Protein AF-A0A353YWU2-F1 (afdb_monomer_lite)

Structure (mmCIF, N/CA/C/O backbone):
data_AF-A0A353YWU2-F1
#
_entry.id   AF-A0A353YWU2-F1
#
loop_
_atom_site.group_PDB
_atom_site.id
_atom_site.type_symbol
_atom_site.label_atom_id
_atom_site.label_alt_id
_atom_site.label_comp_id
_atom_site.label_asym_id
_atom_site.label_entity_id
_atom_site.label_seq_id
_atom_site.pdbx_PDB_ins_code
_atom_site.Cartn_x
_atom_site.Cartn_y
_atom_site.Cartn_z
_atom_site.occupancy
_atom_site.B_iso_or_equiv
_atom_site.auth_seq_id
_atom_site.auth_comp_id
_atom_site.auth_asym_id
_atom_site.auth_atom_id
_atom_site.pdbx_PDB_model_num
ATOM 1 N N . MET A 1 1 ? 26.930 -23.757 -83.168 1.00 40.25 1 MET A N 1
ATOM 2 C CA . MET A 1 1 ? 27.937 -23.322 -82.176 1.00 40.25 1 MET A CA 1
ATOM 3 C C . MET A 1 1 ? 27.474 -21.971 -81.627 1.00 40.25 1 MET A C 1
ATOM 5 O O . MET A 1 1 ? 27.297 -21.085 -82.446 1.00 40.25 1 MET A O 1
ATOM 9 N N . LYS A 1 2 ? 27.240 -21.870 -80.301 1.00 39.38 2 LYS A N 1
ATOM 10 C CA . LYS A 1 2 ? 26.832 -20.683 -79.493 1.00 39.38 2 LYS A CA 1
ATOM 11 C C . LYS A 1 2 ? 25.438 -20.091 -79.833 1.00 39.38 2 LYS A C 1
ATOM 13 O O . LYS A 1 2 ? 25.290 -19.542 -80.908 1.00 39.38 2 LYS A O 1
ATOM 18 N N . ARG A 1 3 ? 24.320 -20.150 -79.084 1.00 44.31 3 ARG A N 1
ATOM 19 C CA . ARG A 1 3 ? 23.942 -20.344 -77.660 1.00 44.31 3 ARG A CA 1
ATOM 20 C C . ARG A 1 3 ? 24.764 -19.536 -76.648 1.00 44.31 3 ARG A C 1
ATOM 22 O O . ARG A 1 3 ? 25.981 -19.641 -76.643 1.00 44.31 3 ARG A O 1
ATOM 29 N N . LEU A 1 4 ? 24.042 -18.828 -75.773 1.00 49.81 4 LEU A N 1
ATOM 30 C CA . LEU A 1 4 ? 24.493 -17.923 -74.706 1.00 49.81 4 LEU A CA 1
ATOM 31 C C . LEU A 1 4 ? 25.040 -16.569 -75.172 1.00 49.81 4 LEU A C 1
ATOM 33 O O . LEU A 1 4 ? 26.234 -16.429 -75.387 1.00 49.81 4 LEU A O 1
ATOM 37 N N . LEU A 1 5 ? 24.158 -15.575 -75.264 1.00 48.69 5 LEU A N 1
ATOM 38 C CA . LEU A 1 5 ? 24.350 -14.200 -74.775 1.00 48.69 5 LEU A CA 1
ATOM 39 C C . LEU A 1 5 ? 23.137 -13.409 -75.269 1.00 48.69 5 LEU A C 1
ATOM 41 O O . LEU A 1 5 ? 23.107 -13.095 -76.444 1.00 48.69 5 LEU A O 1
ATOM 45 N N . PHE A 1 6 ? 22.113 -13.202 -74.439 1.00 44.16 6 PHE A N 1
ATOM 46 C CA . PHE A 1 6 ? 21.145 -12.079 -74.505 1.00 44.16 6 PHE A CA 1
ATOM 47 C C . PHE A 1 6 ? 20.013 -12.285 -73.475 1.00 44.16 6 PHE A C 1
ATOM 49 O O . PHE A 1 6 ? 18.838 -12.090 -73.751 1.00 44.16 6 PHE A O 1
ATOM 56 N N . TYR A 1 7 ? 20.371 -12.726 -72.267 1.00 44.66 7 TYR A N 1
ATOM 57 C CA . TYR A 1 7 ? 19.460 -12.832 -71.117 1.00 44.66 7 TYR A CA 1
ATOM 58 C C . TYR A 1 7 ? 20.176 -12.343 -69.850 1.00 44.66 7 TYR A C 1
ATOM 60 O O . TYR A 1 7 ? 20.171 -12.997 -68.815 1.00 44.66 7 TYR A O 1
ATOM 68 N N . LEU A 1 8 ? 20.895 -11.219 -69.956 1.00 46.31 8 LEU A N 1
ATOM 69 C CA . LEU A 1 8 ? 21.687 -10.693 -68.838 1.00 46.31 8 LEU A CA 1
ATOM 70 C C . LEU A 1 8 ? 21.701 -9.161 -68.757 1.00 46.31 8 LEU A C 1
ATOM 72 O O . LEU A 1 8 ? 22.691 -8.565 -68.356 1.00 46.31 8 LEU A O 1
ATOM 76 N N . THR A 1 9 ? 20.596 -8.520 -69.134 1.00 46.06 9 THR A N 1
ATOM 77 C CA . THR A 1 9 ? 20.392 -7.067 -68.961 1.00 46.06 9 THR A CA 1
ATOM 78 C C . THR A 1 9 ? 18.956 -6.732 -68.541 1.00 46.06 9 THR A C 1
ATOM 80 O O . THR A 1 9 ? 18.428 -5.684 -68.890 1.00 46.06 9 THR A O 1
ATOM 83 N N . PHE A 1 10 ? 18.308 -7.624 -67.781 1.00 41.97 10 PHE A N 1
ATOM 84 C CA . PHE A 1 10 ? 17.012 -7.340 -67.138 1.00 41.97 10 PHE A CA 1
ATOM 85 C C . PHE A 1 10 ? 16.863 -7.955 -65.729 1.00 41.97 10 PHE A C 1
ATOM 87 O O . PHE A 1 10 ? 15.762 -8.039 -65.201 1.00 41.97 10 PHE A O 1
ATOM 94 N N . VAL A 1 11 ? 17.975 -8.381 -65.108 1.00 45.41 11 VAL A N 1
ATOM 95 C CA . VAL A 1 11 ? 18.021 -8.938 -63.731 1.00 45.41 11 VAL A CA 1
ATOM 96 C C . VAL A 1 11 ? 19.042 -8.188 -62.850 1.00 45.41 11 VAL A C 1
ATOM 98 O O . VAL A 1 11 ? 19.396 -8.634 -61.771 1.00 45.41 11 VAL A O 1
ATOM 101 N N . SER A 1 12 ? 19.521 -7.014 -63.276 1.00 43.03 12 SER A N 1
ATOM 102 C CA . SER A 1 12 ? 20.417 -6.165 -62.465 1.00 43.03 12 SER A CA 1
ATOM 103 C C . SER A 1 12 ? 19.769 -4.853 -62.012 1.00 43.03 12 SER A C 1
ATOM 105 O O . SER A 1 12 ? 20.471 -3.937 -61.599 1.00 43.03 12 SER A O 1
ATOM 107 N N . LEU A 1 13 ? 18.438 -4.748 -62.102 1.00 41.88 13 LEU A N 1
ATOM 108 C CA . LEU A 1 13 ? 17.670 -3.566 -61.691 1.00 41.88 13 LEU A CA 1
ATOM 109 C C . LEU A 1 13 ? 16.495 -3.930 -60.758 1.00 41.88 13 LEU A C 1
ATOM 111 O O . LEU A 1 13 ? 15.455 -3.287 -60.783 1.00 41.88 13 LEU A O 1
ATOM 115 N N . ILE A 1 14 ? 16.659 -4.985 -59.949 1.00 47.53 14 ILE A N 1
ATOM 116 C CA . ILE A 1 14 ? 15.823 -5.289 -58.764 1.00 47.53 14 ILE A CA 1
ATOM 117 C C . ILE A 1 14 ? 16.753 -5.525 -57.555 1.00 47.53 14 ILE A C 1
ATOM 119 O O . ILE A 1 14 ? 16.564 -6.403 -56.728 1.00 47.53 14 ILE A O 1
ATOM 123 N N . LEU A 1 15 ? 17.826 -4.737 -57.482 1.00 43.66 15 LEU A N 1
ATOM 124 C CA . LEU A 1 15 ? 18.591 -4.498 -56.257 1.00 43.66 15 LEU A CA 1
ATOM 125 C C . LEU A 1 15 ? 18.651 -2.983 -56.024 1.00 43.66 15 LEU A C 1
ATOM 127 O O . LEU A 1 15 ? 19.683 -2.420 -55.675 1.00 43.66 15 LEU A O 1
ATOM 131 N N . ALA A 1 16 ? 17.521 -2.308 -56.259 1.00 42.16 16 ALA A N 1
ATOM 132 C CA . ALA A 1 16 ? 17.245 -1.030 -55.625 1.00 42.16 16 ALA A CA 1
ATOM 133 C C . ALA A 1 16 ? 16.990 -1.333 -54.147 1.00 42.16 16 ALA A C 1
ATOM 135 O O . ALA A 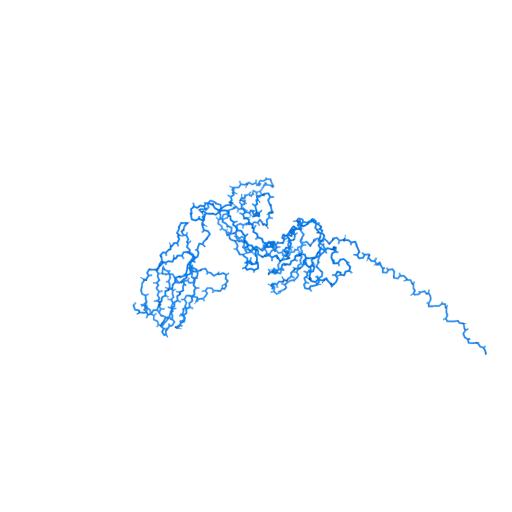1 16 ? 15.863 -1.587 -53.742 1.00 42.16 16 ALA A O 1
ATOM 136 N N . THR A 1 17 ? 18.088 -1.451 -53.403 1.00 46.53 17 THR A N 1
ATOM 137 C CA . THR A 1 17 ? 18.250 -0.900 -52.059 1.00 46.53 17 THR A CA 1
ATOM 138 C C . THR A 1 17 ? 16.934 -0.640 -51.319 1.00 46.53 17 THR A C 1
ATOM 140 O O . THR A 1 17 ? 16.547 0.511 -51.112 1.00 46.53 17 THR A O 1
ATOM 143 N N . SER A 1 18 ? 16.300 -1.703 -50.821 1.00 33.81 18 SER A N 1
ATOM 144 C CA . SER A 1 18 ? 15.794 -1.625 -49.455 1.00 33.81 18 SER A CA 1
ATOM 145 C C . SER A 1 18 ? 17.034 -1.459 -48.589 1.00 33.81 18 SER A C 1
ATOM 147 O O . SER A 1 18 ? 17.650 -2.428 -48.157 1.00 33.81 18 SER A O 1
ATOM 149 N N . CYS A 1 19 ? 17.457 -0.208 -48.416 1.00 39.59 19 CYS A N 1
ATOM 150 C CA . CYS A 1 19 ? 18.093 0.183 -47.176 1.00 39.59 19 CYS A CA 1
ATOM 151 C C . CYS A 1 19 ? 17.005 -0.068 -46.128 1.00 39.59 19 CYS A C 1
ATOM 153 O O . CYS A 1 19 ? 16.212 0.820 -45.821 1.00 39.59 19 CYS A O 1
ATOM 155 N N . GLU A 1 20 ? 16.900 -1.309 -45.645 1.00 37.53 20 GLU A N 1
ATOM 156 C CA . GLU A 1 20 ? 16.516 -1.480 -44.258 1.00 37.53 20 GLU A CA 1
ATOM 157 C C . GLU A 1 20 ? 17.489 -0.580 -43.519 1.00 37.53 20 GLU A C 1
ATOM 159 O O . GLU A 1 20 ? 18.706 -0.776 -43.555 1.00 37.53 20 GLU A O 1
ATOM 164 N N . ILE A 1 21 ? 16.954 0.512 -42.983 1.00 40.94 21 ILE A N 1
ATOM 165 C CA . ILE A 1 21 ? 17.630 1.244 -41.937 1.00 40.94 21 ILE A CA 1
ATOM 166 C C . ILE A 1 21 ? 17.845 0.170 -40.882 1.00 40.94 21 ILE A C 1
ATOM 168 O O . ILE A 1 21 ? 16.912 -0.199 -40.172 1.00 40.94 21 ILE A O 1
ATOM 172 N N . ILE A 1 22 ? 19.051 -0.392 -40.851 1.00 39.56 22 ILE A N 1
ATOM 173 C CA . ILE A 1 22 ? 19.566 -1.065 -39.676 1.00 39.56 22 ILE A CA 1
ATOM 174 C C . ILE A 1 22 ? 19.555 0.061 -38.649 1.00 39.56 22 ILE A C 1
ATOM 176 O O . ILE A 1 22 ? 20.468 0.887 -38.618 1.00 39.56 22 ILE A O 1
ATOM 180 N N . LYS A 1 23 ? 18.439 0.202 -37.921 1.00 40.75 23 LYS A N 1
ATOM 181 C CA . LYS A 1 23 ? 18.421 0.983 -36.694 1.00 40.75 23 LYS A CA 1
ATOM 182 C C . LYS A 1 23 ? 19.494 0.313 -35.864 1.00 40.75 23 LYS A C 1
ATOM 184 O O . LYS A 1 23 ? 19.354 -0.861 -35.533 1.00 40.75 23 LYS A O 1
ATOM 189 N N . ASP A 1 24 ? 20.591 1.026 -35.658 1.00 46.34 24 ASP A N 1
ATOM 190 C CA . ASP A 1 24 ? 21.614 0.628 -34.714 1.00 46.34 24 ASP A CA 1
ATOM 191 C C . ASP A 1 24 ? 20.891 0.250 -33.411 1.00 46.34 24 ASP A C 1
ATOM 193 O O . ASP A 1 24 ? 20.209 1.111 -32.840 1.00 46.34 24 ASP A O 1
ATOM 197 N N . PRO A 1 25 ? 20.937 -1.021 -32.977 1.00 53.34 25 PRO A N 1
ATOM 198 C CA . PRO A 1 25 ? 20.271 -1.433 -31.750 1.00 53.34 25 PRO A CA 1
ATOM 199 C C . PRO A 1 25 ? 20.855 -0.727 -30.514 1.00 53.34 25 PRO A C 1
ATOM 201 O O . PRO A 1 25 ? 20.271 -0.830 -29.444 1.00 53.34 25 PRO A O 1
ATOM 204 N N . GLY A 1 26 ? 21.949 0.039 -30.644 1.00 66.62 26 GLY A N 1
ATOM 205 C CA . GLY A 1 26 ? 22.638 0.693 -29.533 1.00 66.62 26 GLY A CA 1
ATOM 206 C C . GLY A 1 26 ? 22.108 2.057 -29.071 1.00 66.62 26 GLY A C 1
ATOM 207 O O . GLY A 1 26 ? 22.583 2.552 -28.049 1.00 66.62 26 GLY A O 1
ATOM 208 N N . VAL A 1 27 ? 21.153 2.699 -29.760 1.00 81.94 27 VAL A N 1
ATOM 209 C CA . VAL A 1 27 ? 20.658 4.025 -29.329 1.00 81.94 27 VAL A CA 1
ATOM 210 C C . VAL A 1 27 ? 19.369 3.895 -28.523 1.00 81.94 27 VAL A C 1
ATOM 212 O O . VAL A 1 27 ? 18.338 3.439 -29.020 1.00 81.94 27 VAL A O 1
ATOM 215 N N . PHE A 1 28 ? 19.417 4.339 -27.267 1.00 90.19 28 PHE A N 1
ATOM 216 C CA . PHE A 1 28 ? 18.226 4.463 -26.436 1.00 90.19 28 PHE A CA 1
ATOM 217 C C . PHE A 1 28 ? 17.339 5.611 -26.942 1.00 90.19 28 PHE A C 1
ATOM 219 O O . PHE A 1 28 ? 17.682 6.786 -26.813 1.00 90.19 28 PHE A O 1
ATOM 226 N N . GLU A 1 29 ? 16.181 5.261 -27.493 1.00 92.44 29 GLU A N 1
ATOM 227 C CA . GLU A 1 29 ? 15.102 6.190 -27.834 1.00 92.44 29 GLU A CA 1
ATOM 228 C C . GLU A 1 29 ? 13.938 5.930 -26.859 1.00 92.44 29 GLU A C 1
ATOM 230 O O . GLU A 1 29 ? 13.339 4.855 -26.949 1.00 92.44 29 GLU A O 1
ATOM 235 N N . PRO A 1 30 ? 13.634 6.836 -25.906 1.00 93.75 30 PRO A N 1
ATOM 236 C CA . PRO A 1 30 ? 12.514 6.643 -24.990 1.00 93.75 30 PRO A CA 1
ATOM 237 C C . PRO A 1 30 ? 11.184 6.740 -25.736 1.00 93.75 30 PRO A C 1
ATOM 239 O O . PRO A 1 30 ? 11.003 7.599 -26.606 1.00 93.75 30 PRO A O 1
ATOM 242 N N . ASP A 1 31 ? 10.232 5.899 -25.343 1.00 96.06 31 ASP A N 1
ATOM 243 C CA . ASP A 1 31 ? 8.868 6.001 -25.842 1.00 96.06 31 ASP A CA 1
ATOM 244 C C . ASP A 1 31 ? 8.161 7.206 -25.218 1.00 96.06 31 ASP A C 1
ATOM 246 O O . ASP A 1 31 ? 8.533 7.703 -24.152 1.00 96.06 31 ASP A O 1
ATOM 250 N N . GLN A 1 32 ? 7.111 7.686 -25.882 1.00 96.06 32 GLN A N 1
ATOM 251 C CA . GLN A 1 32 ? 6.225 8.670 -25.268 1.00 96.06 32 GLN A CA 1
ATOM 252 C C . GLN A 1 32 ? 5.313 7.985 -24.237 1.00 96.06 32 GLN A C 1
ATOM 254 O O . GLN A 1 32 ? 4.852 6.859 -24.492 1.00 96.06 32 GLN A O 1
ATOM 259 N N . PRO A 1 33 ? 5.029 8.652 -23.101 1.00 96.56 33 PRO A N 1
ATOM 260 C CA . PRO A 1 33 ? 4.015 8.182 -22.169 1.00 96.56 33 PRO A CA 1
ATOM 261 C C . PRO A 1 33 ? 2.651 8.150 -22.862 1.00 96.56 33 PRO A C 1
ATOM 263 O O . PRO A 1 33 ? 2.375 8.935 -23.775 1.00 96.56 33 PRO A O 1
ATOM 266 N N . ASP A 1 34 ? 1.796 7.230 -22.435 1.00 97.00 34 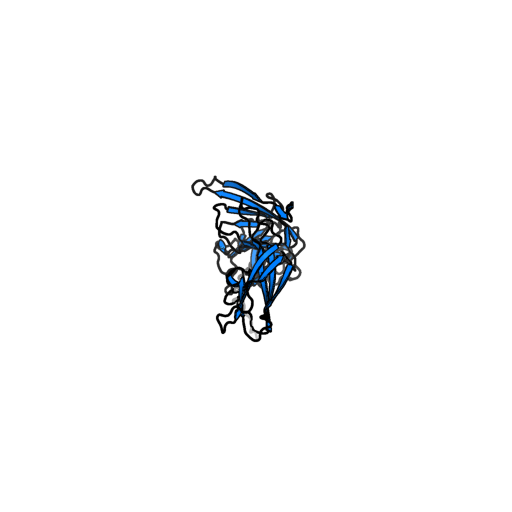ASP A N 1
ATOM 267 C CA . ASP A 1 34 ? 0.441 7.131 -22.963 1.00 97.00 34 ASP A CA 1
ATOM 268 C C . ASP A 1 34 ? -0.425 8.302 -22.478 1.00 97.00 34 ASP A C 1
ATOM 270 O O . ASP A 1 34 ? -0.234 8.845 -21.391 1.00 97.00 34 ASP A O 1
ATOM 274 N N . THR A 1 35 ? -1.414 8.701 -23.283 1.00 94.38 35 THR A N 1
ATOM 275 C CA . THR A 1 35 ? -2.343 9.788 -22.916 1.00 94.38 35 THR A CA 1
ATOM 276 C C . THR A 1 35 ? -3.287 9.396 -21.781 1.00 94.38 35 THR A C 1
ATOM 278 O O . THR A 1 35 ? -3.795 10.256 -21.066 1.00 94.38 35 THR A O 1
ATOM 281 N N . GLN A 1 36 ? -3.548 8.098 -21.647 1.00 94.56 36 GLN A N 1
ATOM 282 C CA . GLN A 1 36 ? -4.329 7.463 -20.593 1.00 94.56 36 GLN A CA 1
ATOM 283 C C . GLN A 1 36 ? -3.656 6.129 -20.284 1.00 94.56 36 GLN A C 1
ATOM 285 O O . GLN A 1 36 ? -3.234 5.442 -21.211 1.00 94.56 36 GLN A O 1
ATOM 290 N N . GLY A 1 37 ? -3.551 5.770 -19.009 1.00 94.81 37 GLY A N 1
ATOM 291 C CA . GLY A 1 37 ? -2.878 4.550 -18.581 1.00 94.81 37 GLY A CA 1
ATOM 292 C C . GLY A 1 37 ? -3.406 4.062 -17.243 1.00 94.81 37 GLY A C 1
ATOM 293 O O . GLY A 1 37 ? -3.887 4.853 -16.430 1.00 94.81 37 GLY A O 1
ATOM 294 N N . ASN A 1 38 ? -3.318 2.756 -17.039 1.00 95.81 38 ASN A N 1
ATOM 295 C CA . ASN A 1 38 ? -3.656 2.076 -15.791 1.00 95.81 38 ASN A CA 1
ATOM 296 C C . ASN A 1 38 ? -2.439 1.915 -14.863 1.00 95.81 38 ASN A C 1
ATOM 298 O O . ASN A 1 38 ? -2.597 1.546 -13.701 1.00 95.81 38 ASN A O 1
ATOM 302 N N . LEU A 1 39 ? -1.240 2.251 -15.349 1.00 97.44 39 LEU A N 1
ATOM 303 C CA . LEU A 1 39 ? 0.006 2.270 -14.593 1.00 97.44 39 LEU A CA 1
ATOM 304 C C . LEU A 1 39 ? 0.699 3.636 -14.718 1.00 97.44 39 LEU A C 1
ATOM 306 O O . LEU A 1 39 ? 0.900 4.147 -15.821 1.00 97.44 39 LEU A O 1
ATOM 310 N N . LEU A 1 40 ? 1.102 4.210 -13.587 1.00 96.81 40 LEU A N 1
ATOM 311 C CA . LEU A 1 40 ? 2.004 5.357 -13.494 1.00 96.81 40 LEU A CA 1
ATOM 312 C C . LEU A 1 40 ? 3.375 4.878 -13.016 1.00 96.81 40 LEU A C 1
ATOM 314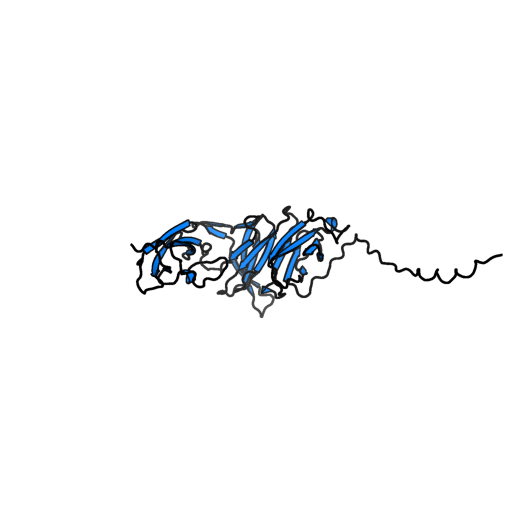 O O . LEU A 1 40 ? 3.470 4.298 -11.940 1.00 96.81 40 LEU A O 1
ATOM 318 N N . ILE A 1 41 ? 4.435 5.138 -13.778 1.00 97.19 41 ILE A N 1
ATOM 319 C CA . ILE A 1 41 ? 5.806 4.818 -13.367 1.00 97.19 41 ILE A CA 1
ATOM 320 C C . ILE A 1 41 ? 6.540 6.099 -12.988 1.00 97.19 41 ILE A C 1
ATOM 322 O O . ILE A 1 41 ? 6.607 7.048 -13.775 1.00 97.19 41 ILE A O 1
ATOM 326 N N . ILE A 1 42 ? 7.124 6.082 -11.792 1.00 95.38 42 ILE A N 1
ATOM 327 C CA . ILE A 1 42 ? 7.999 7.124 -11.262 1.00 95.38 42 ILE A CA 1
ATOM 328 C C . ILE A 1 42 ? 9.402 6.522 -11.191 1.00 95.38 42 ILE A C 1
ATOM 330 O O . ILE A 1 42 ? 9.693 5.690 -10.333 1.00 95.38 42 ILE A O 1
ATOM 334 N N . ASN A 1 43 ? 10.255 6.890 -12.149 1.00 94.44 43 ASN A N 1
ATOM 335 C CA . ASN A 1 43 ? 11.608 6.357 -12.272 1.00 94.44 43 ASN A CA 1
ATOM 336 C C . ASN A 1 43 ? 12.628 7.272 -11.580 1.00 94.44 43 ASN A C 1
ATOM 338 O O . ASN A 1 43 ? 13.065 8.266 -12.168 1.00 94.44 43 ASN A O 1
ATOM 342 N N . ASN A 1 44 ? 13.038 6.884 -10.371 1.00 91.56 44 ASN A N 1
ATOM 343 C CA . ASN A 1 44 ? 14.088 7.534 -9.581 1.00 91.56 44 ASN A CA 1
ATOM 344 C C . ASN A 1 44 ? 15.427 6.778 -9.638 1.00 91.56 44 ASN A C 1
ATOM 346 O O . ASN A 1 44 ? 16.391 7.159 -8.974 1.00 91.56 44 ASN A O 1
ATOM 350 N N . SER A 1 45 ? 15.522 5.713 -10.441 1.00 92.06 45 SER A N 1
ATOM 351 C CA . SER A 1 45 ? 16.716 4.863 -10.489 1.00 92.06 45 SER A CA 1
ATOM 352 C C . SER A 1 45 ? 17.918 5.507 -11.184 1.00 92.06 45 SER A C 1
ATOM 354 O O . SER A 1 45 ? 19.046 5.071 -10.969 1.00 92.06 45 SER A O 1
ATOM 356 N N . ASN A 1 46 ? 17.692 6.559 -11.981 1.00 91.88 46 ASN A N 1
ATOM 357 C CA . ASN A 1 46 ? 18.658 7.136 -12.924 1.00 91.88 46 ASN A CA 1
ATOM 358 C C . ASN A 1 46 ? 19.074 6.179 -14.055 1.00 91.88 46 ASN A C 1
ATOM 360 O O . ASN A 1 46 ? 20.009 6.480 -14.797 1.00 91.88 46 ASN A O 1
ATOM 364 N N . GLU A 1 47 ? 18.370 5.060 -14.223 1.00 94.50 47 GLU A N 1
ATOM 365 C CA . GLU A 1 47 ? 18.646 4.057 -15.248 1.00 94.50 47 GLU A CA 1
ATOM 366 C C . GLU A 1 47 ? 17.644 4.169 -16.394 1.00 94.50 47 GLU A C 1
ATOM 368 O O . GLU A 1 47 ? 16.447 4.362 -16.180 1.00 94.50 47 GLU A O 1
ATOM 373 N N . GLN A 1 48 ? 18.116 4.012 -17.628 1.00 95.81 48 GLN A N 1
ATOM 374 C CA . GLN A 1 48 ? 17.243 3.817 -18.787 1.00 95.81 48 GLN A CA 1
ATOM 375 C C . GLN A 1 48 ? 16.606 2.434 -18.691 1.00 95.81 48 GLN A C 1
ATOM 377 O O . GLN A 1 48 ? 17.332 1.443 -18.622 1.00 95.81 48 GLN A O 1
ATOM 382 N N . LEU A 1 49 ? 15.277 2.354 -18.698 1.00 96.81 49 LEU A N 1
ATOM 383 C CA . LEU A 1 49 ? 14.565 1.104 -18.440 1.00 96.81 49 LEU A CA 1
ATOM 384 C C . LEU A 1 49 ? 13.760 0.641 -19.650 1.00 96.81 49 LEU A C 1
ATOM 386 O O . LEU A 1 49 ? 13.315 1.436 -20.478 1.00 96.81 49 LEU A O 1
ATOM 390 N N . VAL A 1 50 ? 13.532 -0.664 -19.716 1.00 97.38 50 VAL A N 1
ATOM 391 C CA . VAL A 1 50 ? 12.586 -1.293 -20.635 1.00 97.38 50 VAL A CA 1
ATOM 392 C C . VAL A 1 50 ? 11.598 -2.103 -19.807 1.00 97.38 50 VAL A C 1
ATOM 394 O O . VAL A 1 50 ? 11.998 -2.991 -19.057 1.00 97.38 50 VAL A O 1
ATOM 397 N N . LEU A 1 51 ? 10.318 -1.764 -19.931 1.00 97.81 51 LEU A N 1
ATOM 398 C CA . LEU A 1 51 ? 9.205 -2.453 -19.292 1.00 97.81 51 LEU A CA 1
ATOM 399 C C . LEU A 1 51 ? 8.729 -3.603 -20.169 1.00 97.81 51 LEU A C 1
ATOM 401 O O . LEU A 1 51 ? 8.460 -3.405 -21.356 1.00 97.81 51 LEU A O 1
ATOM 405 N N . TYR A 1 52 ? 8.544 -4.764 -19.554 1.00 97.25 52 TYR A N 1
ATOM 406 C CA . TYR A 1 52 ? 8.001 -5.961 -20.171 1.00 97.25 52 TYR A CA 1
ATOM 407 C C . TYR A 1 52 ? 6.767 -6.457 -19.425 1.00 97.25 52 TYR A C 1
ATOM 409 O O . TYR A 1 52 ? 6.657 -6.330 -18.204 1.00 97.25 52 TYR A O 1
ATOM 417 N N . LYS A 1 53 ? 5.876 -7.092 -20.183 1.00 94.75 53 LYS A N 1
ATOM 418 C CA . LYS A 1 53 ? 4.805 -7.955 -19.686 1.00 94.75 53 LYS A CA 1
ATOM 419 C C . LYS A 1 53 ? 4.884 -9.261 -20.465 1.00 94.75 53 LYS A C 1
ATOM 421 O O . LYS A 1 53 ? 4.887 -9.226 -21.692 1.00 94.75 53 LYS A O 1
ATOM 426 N N . ASP A 1 54 ? 4.969 -10.394 -19.773 1.00 87.94 54 ASP A N 1
ATOM 427 C CA . ASP A 1 54 ? 5.040 -11.723 -20.401 1.00 87.94 54 ASP A CA 1
ATOM 428 C C . ASP A 1 54 ? 6.145 -11.828 -21.478 1.00 87.94 54 ASP A C 1
ATOM 430 O O . ASP A 1 54 ? 5.928 -12.370 -22.559 1.00 87.94 54 ASP A O 1
ATOM 434 N N . GLN A 1 55 ? 7.331 -11.267 -21.194 1.00 85.62 55 GLN A N 1
ATOM 435 C CA . GLN A 1 55 ? 8.487 -11.171 -22.112 1.00 85.62 55 GLN A CA 1
ATOM 436 C C . GLN A 1 55 ? 8.264 -10.312 -23.370 1.00 85.62 55 GLN A C 1
ATOM 438 O O . GLN A 1 55 ? 9.138 -10.229 -24.229 1.00 85.62 55 GLN A O 1
ATOM 443 N N . VAL A 1 56 ? 7.136 -9.609 -23.472 1.00 91.81 56 VAL A N 1
ATOM 444 C CA . VAL A 1 56 ? 6.865 -8.652 -24.547 1.00 91.81 56 VAL A CA 1
ATOM 445 C C . VAL A 1 56 ? 7.202 -7.244 -24.074 1.00 91.81 56 VAL A C 1
ATOM 447 O O . VAL A 1 56 ? 6.754 -6.818 -23.010 1.00 91.81 56 VAL A O 1
ATOM 450 N N . VAL A 1 57 ? 7.973 -6.511 -24.880 1.00 95.25 57 VAL A N 1
ATOM 451 C CA . VAL A 1 57 ? 8.298 -5.099 -24.633 1.00 95.25 57 VAL A CA 1
ATOM 452 C C . VAL A 1 57 ? 7.025 -4.261 -24.661 1.00 95.25 57 VAL A C 1
ATOM 454 O O . VAL A 1 57 ? 6.273 -4.295 -25.634 1.00 95.25 57 VAL A O 1
ATOM 457 N N . ILE A 1 58 ? 6.827 -3.462 -23.619 1.00 96.69 58 ILE A N 1
ATOM 458 C CA . ILE A 1 58 ? 5.700 -2.540 -23.487 1.00 96.69 58 ILE A CA 1
ATOM 459 C C . ILE A 1 58 ? 6.146 -1.102 -23.751 1.00 96.69 58 ILE A C 1
ATOM 461 O O . ILE A 1 58 ? 5.566 -0.432 -24.604 1.00 96.69 58 ILE A O 1
ATOM 465 N N . LYS A 1 59 ? 7.178 -0.627 -23.038 1.00 96.94 59 LYS A N 1
ATOM 466 C CA . LYS A 1 59 ? 7.693 0.750 -23.147 1.00 96.94 59 LYS A CA 1
ATOM 467 C C . LYS A 1 59 ? 9.181 0.840 -22.811 1.00 96.94 59 LYS A C 1
ATOM 469 O O . LYS A 1 59 ? 9.658 0.157 -21.908 1.00 96.94 59 LYS A O 1
ATOM 474 N N . LYS A 1 60 ? 9.889 1.761 -23.463 1.00 96.38 60 LYS A N 1
ATOM 475 C CA . LYS A 1 60 ? 11.209 2.272 -23.064 1.00 96.38 60 LYS A CA 1
ATOM 476 C C . LYS A 1 60 ? 11.045 3.544 -22.235 1.00 96.38 60 LYS A C 1
ATOM 478 O O . LYS A 1 60 ? 10.519 4.541 -22.725 1.00 96.38 60 LYS A O 1
ATOM 483 N N . ILE A 1 61 ? 11.515 3.515 -20.994 1.00 97.25 61 ILE A N 1
ATOM 484 C CA . ILE A 1 61 ? 11.295 4.556 -19.984 1.00 97.25 61 ILE A CA 1
ATOM 485 C C . ILE A 1 61 ? 12.618 5.300 -19.747 1.00 97.25 61 ILE A C 1
ATOM 487 O O . ILE A 1 61 ? 13.643 4.657 -19.498 1.00 97.25 61 ILE A O 1
ATOM 491 N N . PRO A 1 62 ? 12.649 6.642 -19.842 1.00 95.44 62 PRO A N 1
ATOM 492 C CA . PRO A 1 62 ? 13.878 7.411 -19.670 1.00 95.44 62 PRO A CA 1
ATOM 493 C C . PRO A 1 62 ? 14.420 7.330 -18.236 1.00 95.44 62 PRO A C 1
ATOM 495 O O . PRO A 1 62 ? 13.685 7.023 -17.301 1.00 95.44 62 PRO A O 1
ATOM 498 N N . ALA A 1 63 ? 15.705 7.667 -18.075 1.00 89.94 63 ALA A N 1
ATOM 499 C CA . ALA A 1 63 ? 16.453 7.578 -16.814 1.00 89.94 63 ALA A CA 1
ATOM 500 C C . ALA A 1 63 ? 15.838 8.325 -15.624 1.00 89.94 63 ALA A C 1
ATOM 502 O O . ALA A 1 63 ? 16.023 7.931 -14.476 1.00 89.94 63 ALA A O 1
ATOM 503 N N . SER A 1 64 ? 15.096 9.391 -15.900 1.00 83.50 64 SER A N 1
ATOM 504 C CA . SER A 1 64 ? 14.360 10.137 -14.890 1.00 83.50 64 SER A CA 1
ATOM 505 C C . SER A 1 64 ? 12.991 10.457 -15.457 1.00 83.50 64 SER A C 1
ATOM 507 O O . SER A 1 64 ? 12.880 11.167 -16.460 1.00 83.50 64 SER A O 1
ATOM 509 N N . ALA A 1 65 ? 11.954 9.906 -14.837 1.00 78.88 65 ALA A N 1
ATOM 510 C CA . ALA A 1 65 ? 10.578 10.129 -15.244 1.00 78.88 65 ALA A CA 1
ATOM 511 C C . ALA A 1 65 ? 9.722 10.327 -13.997 1.00 78.88 65 ALA A C 1
ATOM 513 O O . ALA A 1 65 ? 9.647 9.434 -13.163 1.00 78.88 65 ALA A O 1
ATOM 514 N N . THR A 1 66 ? 9.097 11.495 -13.863 1.00 78.25 66 THR A N 1
ATOM 515 C CA . THR A 1 66 ? 8.259 11.806 -12.697 1.00 78.25 66 THR A CA 1
ATOM 516 C C . THR A 1 66 ? 6.813 11.376 -12.884 1.00 78.25 66 THR A C 1
ATOM 518 O O . THR A 1 66 ? 6.164 11.117 -11.888 1.00 78.25 66 THR A O 1
ATOM 521 N N . ASP A 1 67 ? 6.334 11.272 -14.132 1.00 89.00 67 ASP A N 1
ATOM 522 C CA . ASP A 1 67 ? 4.980 10.817 -14.463 1.00 89.00 67 ASP A CA 1
ATOM 523 C C . ASP A 1 67 ? 4.952 10.074 -15.815 1.00 89.00 67 ASP A C 1
ATOM 525 O O . ASP A 1 67 ? 4.520 10.616 -16.837 1.00 89.00 67 ASP A O 1
ATOM 529 N N . PHE A 1 68 ? 5.452 8.835 -15.867 1.00 96.56 68 PHE A N 1
ATOM 530 C CA . PHE A 1 68 ? 5.416 8.037 -17.098 1.00 96.56 68 PHE A CA 1
ATOM 531 C C . PHE A 1 68 ? 4.191 7.121 -17.119 1.00 96.56 68 PHE A C 1
ATOM 533 O O . PHE A 1 68 ? 4.188 6.049 -16.514 1.00 96.56 68 PHE A O 1
ATOM 540 N N . LEU A 1 69 ? 3.134 7.550 -17.810 1.00 97.06 69 LEU A N 1
ATOM 541 C CA . LEU A 1 69 ? 1.914 6.758 -17.955 1.00 97.06 69 LEU A CA 1
ATOM 542 C C . LEU A 1 69 ? 2.087 5.624 -18.962 1.00 97.06 69 LEU A C 1
ATOM 544 O O . LEU A 1 69 ? 2.604 5.824 -20.064 1.00 97.06 69 LEU A O 1
ATOM 548 N N . VAL A 1 70 ? 1.594 4.449 -18.582 1.00 97.69 70 VAL A N 1
ATOM 549 C CA . VAL A 1 70 ? 1.560 3.251 -19.417 1.00 97.69 70 VAL A CA 1
ATOM 550 C C . VAL A 1 70 ? 0.166 2.642 -19.363 1.00 97.69 70 VAL A C 1
ATOM 552 O O . VAL A 1 70 ? -0.412 2.464 -18.290 1.00 97.69 70 VAL A O 1
ATOM 555 N N . ASN A 1 71 ? -0.377 2.310 -20.528 1.00 97.19 71 ASN A N 1
ATOM 556 C CA . ASN A 1 71 ? -1.577 1.505 -20.660 1.00 97.19 71 ASN A CA 1
ATOM 557 C C . ASN A 1 71 ? -1.205 0.055 -20.966 1.00 97.19 71 ASN A C 1
ATOM 559 O O . ASN A 1 71 ? -0.698 -0.258 -22.045 1.00 97.19 71 ASN A O 1
ATOM 563 N N . ILE A 1 72 ? -1.473 -0.835 -20.018 1.00 96.00 72 ILE A N 1
ATOM 564 C CA . ILE A 1 72 ? -1.182 -2.258 -20.139 1.00 96.00 72 ILE A CA 1
ATOM 565 C C . ILE A 1 72 ? -2.504 -3.025 -20.221 1.00 96.00 72 ILE A C 1
ATOM 567 O O . ILE A 1 72 ? -3.210 -3.112 -19.218 1.00 96.00 72 ILE A O 1
ATOM 571 N N . PRO A 1 73 ? -2.849 -3.641 -21.365 1.00 92.81 73 PRO A N 1
ATOM 572 C CA . PRO A 1 73 ? -4.077 -4.420 -21.477 1.00 92.81 73 PRO A CA 1
ATOM 573 C C . PRO A 1 73 ? -4.145 -5.549 -20.436 1.00 92.81 73 PRO A C 1
ATOM 575 O O . PRO A 1 73 ? -3.222 -6.367 -20.341 1.00 92.81 73 PRO A O 1
ATOM 578 N N . ASN A 1 74 ? -5.246 -5.613 -19.682 1.00 92.56 74 ASN A N 1
ATOM 579 C CA . ASN A 1 74 ? -5.502 -6.657 -18.685 1.00 92.56 74 ASN A CA 1
ATOM 580 C C . ASN A 1 74 ? -6.997 -7.010 -18.585 1.00 92.56 74 ASN A C 1
ATOM 582 O O . ASN A 1 74 ? -7.634 -6.774 -17.566 1.00 92.56 74 ASN A O 1
ATOM 586 N N . GLU A 1 75 ? -7.574 -7.559 -19.656 1.00 88.94 75 GLU A N 1
ATOM 587 C CA . GLU A 1 75 ? -9.025 -7.815 -19.765 1.00 88.94 75 GLU A CA 1
ATOM 588 C C . GLU A 1 75 ? -9.604 -8.673 -18.631 1.00 88.94 75 GLU A C 1
ATOM 590 O O . GLU A 1 75 ? -10.761 -8.501 -18.264 1.00 88.94 75 GLU A O 1
ATOM 595 N N . SER A 1 76 ? -8.807 -9.584 -18.070 1.00 85.62 76 SER A N 1
ATOM 596 C CA . SER A 1 76 ? -9.223 -10.465 -16.977 1.00 85.62 76 SER A CA 1
ATOM 597 C C . SER A 1 76 ? -9.055 -9.858 -15.582 1.00 85.62 76 SER A C 1
ATOM 599 O O . SER A 1 76 ? -9.336 -10.557 -14.613 1.00 85.62 76 SER A O 1
ATOM 601 N N . GLU A 1 77 ? -8.525 -8.632 -15.470 1.00 85.12 77 GLU A N 1
ATOM 602 C CA . GLU A 1 77 ? -8.172 -7.973 -14.197 1.00 85.12 77 GLU A CA 1
ATOM 603 C C . GLU A 1 77 ? -7.334 -8.869 -13.265 1.00 85.12 77 GLU A C 1
ATOM 605 O O . GLU A 1 77 ? -7.398 -8.797 -12.038 1.00 85.12 77 GLU A O 1
ATOM 610 N N . ALA A 1 78 ? -6.532 -9.752 -13.863 1.00 87.62 78 ALA A N 1
ATOM 611 C CA . ALA A 1 78 ? -5.728 -10.716 -13.129 1.00 87.62 78 ALA A CA 1
ATOM 612 C C . ALA A 1 78 ? -4.451 -10.061 -12.594 1.00 87.62 78 ALA A C 1
ATOM 614 O O . ALA A 1 78 ? -4.005 -9.024 -13.093 1.00 87.62 78 ALA A O 1
ATOM 615 N N . THR A 1 79 ? -3.813 -10.705 -11.618 1.00 91.06 79 THR A N 1
ATOM 616 C CA . THR A 1 79 ? -2.431 -10.375 -11.264 1.00 91.06 79 THR A CA 1
ATOM 617 C C . THR A 1 79 ? -1.524 -10.649 -12.457 1.00 91.06 79 THR A C 1
ATOM 619 O O . THR A 1 79 ? -1.485 -11.770 -12.965 1.00 91.06 79 THR A O 1
ATOM 622 N N . ILE A 1 80 ? -0.791 -9.626 -12.890 1.00 94.62 80 ILE A N 1
ATOM 623 C CA . ILE A 1 80 ? 0.194 -9.715 -13.967 1.00 94.62 80 ILE A CA 1
ATOM 624 C C . ILE A 1 80 ? 1.596 -9.486 -13.414 1.00 94.62 80 ILE A C 1
ATOM 626 O O . ILE A 1 80 ? 1.777 -8.762 -12.434 1.00 94.62 80 ILE A O 1
ATOM 630 N N . GLN A 1 81 ? 2.587 -10.098 -14.058 1.00 95.44 81 GLN A N 1
ATOM 631 C CA . GLN A 1 81 ? 3.989 -9.811 -13.792 1.00 95.44 81 GLN A CA 1
ATOM 632 C C . GLN A 1 81 ? 4.469 -8.707 -14.725 1.00 95.44 81 GLN A C 1
ATOM 634 O O . GLN A 1 81 ? 4.341 -8.810 -15.947 1.00 95.44 81 GLN A O 1
ATOM 639 N N . LEU A 1 82 ? 5.045 -7.671 -14.130 1.00 97.38 82 LEU A N 1
ATOM 640 C CA . LEU A 1 82 ? 5.753 -6.616 -14.829 1.00 97.38 82 LEU A CA 1
ATOM 641 C C . LEU A 1 82 ? 7.235 -6.715 -14.492 1.00 97.38 82 LEU A C 1
ATOM 643 O O . LEU A 1 82 ? 7.606 -6.788 -13.319 1.00 97.38 82 LEU A O 1
ATOM 647 N N . ASP A 1 83 ? 8.073 -6.702 -15.521 1.00 97.31 83 ASP A N 1
ATOM 648 C CA . ASP A 1 83 ? 9.524 -6.753 -15.381 1.00 97.31 83 ASP A CA 1
ATOM 649 C C . ASP A 1 83 ? 10.142 -5.484 -15.968 1.00 97.31 83 ASP A C 1
ATOM 651 O O . ASP A 1 83 ? 9.845 -5.092 -17.098 1.00 97.31 83 ASP A O 1
ATOM 655 N N . LEU A 1 84 ? 11.024 -4.848 -15.207 1.00 97.31 84 LEU A N 1
ATOM 656 C CA . LEU A 1 84 ? 11.887 -3.774 -15.675 1.00 97.31 84 LEU A CA 1
ATOM 657 C C . LEU A 1 84 ? 13.289 -4.330 -15.865 1.00 97.31 84 LEU A C 1
ATOM 659 O O . LEU A 1 84 ? 13.823 -4.998 -14.983 1.00 97.31 84 LEU A O 1
ATOM 663 N N . PHE A 1 85 ? 13.901 -4.004 -16.995 1.00 96.81 85 PHE A N 1
ATOM 664 C CA . PHE A 1 85 ? 15.307 -4.277 -17.280 1.00 96.81 85 PHE A CA 1
ATOM 665 C C . PHE A 1 85 ? 16.029 -2.968 -17.545 1.00 96.81 85 PHE A C 1
ATOM 667 O O . PHE A 1 85 ? 15.444 -2.054 -18.133 1.00 96.81 85 PHE A O 1
ATOM 674 N N . LYS A 1 86 ? 17.309 -2.878 -17.174 1.00 95.88 86 LYS A N 1
ATOM 675 C CA . LYS A 1 86 ? 18.129 -1.756 -17.630 1.00 95.88 86 LYS A CA 1
ATOM 676 C C . LYS A 1 86 ? 18.395 -1.930 -19.116 1.00 95.88 86 LYS A C 1
ATOM 678 O O . LYS A 1 86 ? 18.712 -3.024 -19.575 1.00 95.88 86 LYS A O 1
ATOM 683 N N . TRP A 1 87 ? 18.314 -0.842 -19.872 1.00 95.31 87 TRP A N 1
ATOM 684 C CA . TRP A 1 87 ? 18.612 -0.841 -21.302 1.00 95.31 87 TRP A CA 1
ATOM 685 C C . TRP A 1 87 ? 19.993 -1.434 -21.591 1.00 95.31 87 TRP A C 1
ATOM 687 O O . TRP A 1 87 ? 20.132 -2.215 -22.527 1.00 95.31 87 TRP A O 1
ATOM 697 N N . ILE A 1 88 ? 20.985 -1.121 -20.749 1.00 93.69 88 ILE A N 1
ATOM 698 C CA . ILE A 1 88 ? 22.355 -1.623 -20.899 1.00 93.69 88 ILE A CA 1
ATOM 699 C C . ILE A 1 88 ? 22.448 -3.159 -20.852 1.00 93.69 88 ILE A C 1
ATOM 701 O O . ILE A 1 88 ? 23.354 -3.728 -21.447 1.00 93.69 88 ILE A O 1
ATOM 705 N N . ASP A 1 89 ? 21.493 -3.827 -20.204 1.00 93.75 89 ASP A N 1
ATOM 706 C CA . ASP A 1 89 ? 21.493 -5.282 -20.038 1.00 93.75 89 ASP A CA 1
ATOM 707 C C . ASP A 1 89 ? 20.741 -6.007 -21.166 1.00 93.75 89 ASP A C 1
ATOM 709 O O . ASP A 1 89 ? 20.908 -7.211 -21.346 1.00 93.75 89 ASP A O 1
ATOM 713 N N . VAL A 1 90 ? 19.907 -5.292 -21.933 1.00 93.88 90 VAL A N 1
ATOM 714 C CA . VAL A 1 90 ? 19.006 -5.897 -22.934 1.00 93.88 90 VAL A CA 1
ATOM 715 C C . VAL A 1 90 ? 19.128 -5.303 -24.336 1.00 93.88 90 VAL A C 1
ATOM 717 O O . VAL A 1 90 ? 18.487 -5.810 -25.250 1.00 93.88 90 VAL A O 1
ATOM 720 N N . HIS A 1 91 ? 19.925 -4.250 -24.551 1.00 92.31 91 HIS A N 1
ATOM 721 C CA . HIS A 1 91 ? 19.983 -3.558 -25.849 1.00 92.31 91 HIS A CA 1
ATOM 722 C C . HIS A 1 91 ? 20.414 -4.455 -27.017 1.00 92.31 91 HIS A C 1
ATOM 724 O O . HIS A 1 91 ? 20.000 -4.216 -28.150 1.00 92.31 91 HIS A O 1
ATOM 730 N N . ASP A 1 92 ? 21.214 -5.490 -26.748 1.00 89.50 92 ASP A N 1
ATOM 731 C CA . ASP A 1 92 ? 21.683 -6.436 -27.764 1.00 89.50 92 ASP A CA 1
ATOM 732 C C . ASP A 1 92 ? 20.609 -7.459 -28.182 1.00 89.50 92 ASP A C 1
ATOM 734 O O . ASP A 1 92 ? 20.640 -7.936 -29.317 1.00 89.50 92 ASP A O 1
ATOM 738 N N . ASP A 1 93 ? 19.642 -7.772 -27.306 1.00 89.62 93 ASP A N 1
ATOM 739 C CA . ASP A 1 93 ? 18.529 -8.696 -27.580 1.00 89.62 93 ASP A CA 1
ATOM 740 C C . ASP A 1 93 ? 17.254 -8.322 -26.798 1.00 89.62 93 ASP A C 1
ATOM 742 O O . ASP A 1 93 ? 16.794 -9.014 -25.888 1.00 89.62 93 ASP A O 1
ATOM 746 N N . VAL A 1 94 ? 16.646 -7.197 -27.181 1.00 89.75 94 VAL A N 1
ATOM 747 C CA . VAL A 1 94 ? 15.445 -6.644 -26.523 1.00 89.75 94 VAL A CA 1
ATOM 748 C C . VAL A 1 94 ? 14.230 -7.582 -26.644 1.00 89.75 94 VAL A C 1
ATOM 750 O O . VAL A 1 94 ? 13.261 -7.451 -25.910 1.00 89.75 94 VAL A O 1
ATOM 753 N N . SER A 1 95 ? 14.229 -8.522 -27.593 1.00 88.56 95 SER A N 1
ATOM 754 C CA . SER A 1 95 ? 13.080 -9.421 -27.800 1.00 88.56 95 SER A CA 1
ATOM 755 C C . SER A 1 95 ? 13.131 -10.674 -26.929 1.00 88.56 95 SER A C 1
ATOM 757 O O . SER A 1 95 ? 12.138 -11.393 -26.850 1.00 88.56 95 SER A O 1
ATOM 759 N N . ASN A 1 96 ? 14.274 -10.953 -26.306 1.00 89.31 96 ASN A N 1
ATOM 760 C CA . ASN A 1 96 ? 14.487 -12.146 -25.501 1.00 89.31 96 ASN A CA 1
ATOM 761 C C . ASN A 1 96 ? 15.433 -11.828 -24.325 1.00 89.31 96 ASN A C 1
ATOM 763 O O . ASN A 1 96 ? 16.571 -12.302 -24.291 1.00 89.31 96 ASN A O 1
ATOM 767 N N . PRO A 1 97 ? 14.982 -10.999 -23.363 1.00 91.94 97 PRO A N 1
ATOM 768 C CA . PRO A 1 97 ? 15.805 -10.620 -22.222 1.00 91.94 97 PRO A CA 1
ATOM 769 C C . PRO A 1 97 ? 16.107 -11.834 -21.330 1.00 91.94 97 PRO A C 1
ATOM 771 O O . PRO A 1 97 ? 15.237 -12.675 -21.091 1.00 91.94 97 PRO A O 1
ATOM 774 N N . ASP A 1 98 ? 17.327 -11.913 -20.788 1.00 91.88 98 ASP A N 1
ATOM 775 C CA . ASP A 1 98 ? 17.677 -12.927 -19.786 1.00 91.88 98 ASP A CA 1
ATOM 776 C C . ASP A 1 98 ? 16.911 -12.639 -18.481 1.00 91.88 98 ASP A C 1
ATOM 778 O O . ASP A 1 98 ? 17.194 -11.634 -17.829 1.00 91.88 98 ASP A O 1
ATOM 782 N N . PRO A 1 99 ? 15.977 -13.504 -18.036 1.00 89.62 99 PRO A N 1
ATOM 783 C CA . PRO A 1 99 ? 15.130 -13.236 -16.873 1.00 89.62 99 PRO A CA 1
ATOM 784 C C . PRO A 1 99 ? 15.902 -13.109 -15.552 1.00 89.62 99 PRO A C 1
ATOM 786 O O . PRO A 1 99 ? 15.326 -12.650 -14.562 1.00 89.62 99 PRO A O 1
ATOM 789 N N . THR A 1 100 ? 17.175 -13.521 -15.512 1.00 91.00 100 THR A N 1
ATOM 790 C CA . THR A 1 100 ? 18.058 -13.363 -14.347 1.00 91.00 100 THR A CA 1
ATOM 791 C C . THR A 1 100 ? 18.639 -11.953 -14.219 1.00 91.00 100 THR A C 1
ATOM 793 O O . THR A 1 100 ? 19.109 -11.596 -13.142 1.00 91.00 100 THR A O 1
ATOM 796 N N . LEU A 1 101 ? 18.558 -11.143 -15.281 1.00 93.00 101 LEU A N 1
ATOM 797 C CA . LEU A 1 101 ? 18.992 -9.743 -15.321 1.00 93.00 101 LEU A CA 1
ATOM 798 C C . LEU A 1 101 ? 17.843 -8.756 -15.065 1.00 93.00 101 LEU A C 1
ATOM 800 O O . LEU A 1 101 ? 17.999 -7.557 -15.291 1.00 93.00 101 LEU A O 1
ATOM 804 N N . ALA A 1 102 ? 16.676 -9.242 -14.626 1.00 93.94 102 ALA A N 1
ATOM 805 C CA . ALA A 1 102 ? 15.564 -8.371 -14.267 1.00 93.94 102 ALA A CA 1
ATOM 806 C C . ALA A 1 102 ? 16.023 -7.380 -13.190 1.00 93.94 102 ALA A C 1
ATOM 808 O O . ALA A 1 102 ? 16.512 -7.774 -12.133 1.00 93.94 102 ALA A O 1
ATOM 809 N N . PHE A 1 103 ? 15.867 -6.092 -13.478 1.00 95.75 103 PHE A N 1
ATOM 810 C CA . PHE A 1 103 ? 16.231 -5.019 -12.565 1.00 95.75 103 PHE A CA 1
ATOM 811 C C . PHE A 1 103 ? 15.199 -4.895 -11.446 1.00 95.75 103 PHE A C 1
ATOM 813 O O . PHE A 1 103 ? 15.569 -4.860 -10.276 1.00 95.75 103 PHE A O 1
ATOM 820 N N . LYS A 1 104 ? 13.909 -4.876 -11.805 1.00 95.94 104 LYS A N 1
ATOM 821 C CA . LYS A 1 104 ? 12.788 -4.913 -10.857 1.00 95.94 104 LYS A CA 1
ATOM 822 C C . LYS A 1 104 ? 11.654 -5.777 -11.396 1.00 95.94 104 LYS A C 1
ATOM 824 O O . LYS A 1 104 ? 11.416 -5.808 -12.601 1.00 95.94 104 LYS A O 1
ATOM 829 N N . ARG A 1 105 ? 10.936 -6.444 -10.500 1.00 95.62 105 ARG A N 1
ATOM 830 C CA . ARG A 1 105 ? 9.795 -7.312 -10.782 1.00 95.62 105 ARG A CA 1
ATOM 831 C C . ARG A 1 105 ? 8.660 -6.990 -9.834 1.00 95.62 105 ARG A C 1
ATOM 833 O O . ARG A 1 105 ? 8.828 -7.060 -8.618 1.00 95.62 105 ARG A O 1
ATOM 840 N N . TRP A 1 106 ? 7.491 -6.730 -10.402 1.00 96.75 106 TRP A N 1
ATOM 841 C CA . TRP A 1 106 ? 6.283 -6.463 -9.640 1.00 96.75 106 TRP A CA 1
ATOM 842 C C . TRP A 1 106 ? 5.142 -7.372 -10.089 1.00 96.75 106 TRP A C 1
ATOM 844 O O . TRP A 1 106 ? 4.800 -7.428 -11.271 1.00 96.75 106 TRP A O 1
ATOM 854 N N . LEU A 1 107 ? 4.564 -8.101 -9.134 1.00 93.69 107 LEU A N 1
ATOM 855 C CA . LEU A 1 107 ? 3.320 -8.843 -9.314 1.00 93.69 107 LEU A CA 1
ATOM 856 C C . LEU A 1 107 ? 2.176 -7.959 -8.832 1.00 93.69 107 LEU A C 1
ATOM 858 O O . LEU A 1 107 ? 2.074 -7.684 -7.639 1.00 93.69 107 LEU A O 1
ATOM 862 N N . VAL A 1 108 ? 1.325 -7.512 -9.753 1.00 93.50 108 VAL A N 1
ATOM 863 C CA . VAL A 1 108 ? 0.281 -6.531 -9.443 1.00 93.50 108 VAL A CA 1
ATOM 864 C C . VAL A 1 108 ? -1.063 -6.928 -10.052 1.00 93.50 108 VAL A C 1
ATOM 866 O O . VAL A 1 108 ? -1.128 -7.235 -11.246 1.00 93.50 108 VAL A O 1
ATOM 869 N N . PRO A 1 109 ? -2.163 -6.904 -9.277 1.00 89.19 109 PRO A N 1
ATOM 870 C CA . PRO A 1 109 ? -3.511 -6.954 -9.833 1.00 89.19 109 PRO A CA 1
ATOM 871 C C . PRO A 1 109 ? -3.815 -5.610 -10.502 1.00 89.19 109 PRO A C 1
ATOM 873 O O . PRO A 1 109 ? -4.301 -4.681 -9.858 1.00 89.19 109 PRO A O 1
ATOM 876 N N . LEU A 1 110 ? -3.463 -5.468 -11.778 1.00 92.31 110 LEU A N 1
ATOM 877 C CA . LEU A 1 110 ? -3.615 -4.212 -12.512 1.00 92.31 110 LEU A CA 1
ATOM 878 C C . LEU A 1 110 ? -5.046 -4.064 -13.043 1.00 92.31 110 LEU A C 1
ATOM 880 O O . LEU A 1 110 ? -5.557 -4.984 -13.676 1.00 92.31 110 LEU A O 1
ATOM 884 N N . SER A 1 111 ? -5.690 -2.917 -12.826 1.00 91.56 111 SER A N 1
ATOM 885 C CA . SER A 1 111 ? -7.029 -2.671 -13.378 1.00 91.56 111 SER A CA 1
ATOM 886 C C . SER A 1 111 ? -7.004 -2.622 -14.911 1.00 91.56 111 SER A C 1
ATOM 888 O O . SER A 1 111 ? -5.997 -2.240 -15.509 1.00 91.56 111 SER A O 1
ATOM 890 N N . ASN A 1 112 ? -8.107 -2.982 -15.566 1.00 92.38 112 ASN A N 1
ATOM 891 C CA . ASN A 1 112 ? -8.300 -2.706 -16.995 1.00 92.38 112 ASN A CA 1
ATOM 892 C C . ASN A 1 112 ? -8.714 -1.242 -17.262 1.00 92.38 112 ASN A C 1
ATOM 894 O O . ASN A 1 112 ? -8.667 -0.798 -18.410 1.00 92.38 112 ASN A O 1
ATOM 898 N N . SER A 1 113 ? -9.095 -0.505 -16.215 1.00 92.50 113 SER A N 1
ATOM 899 C CA . SER A 1 113 ? -9.507 0.896 -16.256 1.00 92.50 113 SER A CA 1
ATOM 900 C C . SER A 1 113 ? -8.301 1.829 -16.316 1.00 92.50 113 SER A C 1
ATOM 902 O O . SER A 1 113 ? -7.277 1.596 -15.675 1.00 92.50 113 SER A O 1
ATOM 904 N N . THR A 1 114 ? -8.427 2.920 -17.072 1.00 93.00 114 THR A N 1
ATOM 905 C CA . THR A 1 114 ? -7.426 4.001 -17.124 1.00 93.00 114 THR A CA 1
ATOM 906 C C . THR A 1 114 ? -7.766 5.184 -16.215 1.00 93.00 114 THR A C 1
ATOM 908 O O . THR A 1 114 ? -7.053 6.201 -16.238 1.00 93.00 114 THR A O 1
ATOM 911 N N . ASP A 1 115 ? -8.864 5.071 -15.465 1.00 89.44 115 ASP A N 1
ATOM 912 C CA . ASP A 1 115 ? -9.318 6.083 -14.518 1.00 89.44 115 ASP A CA 1
ATOM 913 C C . ASP A 1 115 ? -8.265 6.292 -13.423 1.00 89.44 115 ASP A C 1
ATOM 915 O O . ASP A 1 115 ? -7.426 5.432 -13.145 1.00 89.44 115 ASP A O 1
ATOM 919 N N . ILE A 1 116 ? -8.231 7.495 -12.853 1.00 86.19 116 ILE A N 1
ATOM 920 C CA . ILE A 1 116 ? -7.154 7.897 -11.935 1.00 86.19 116 ILE A CA 1
ATOM 921 C C . ILE A 1 116 ? -7.256 7.123 -10.616 1.00 86.19 116 ILE A C 1
ATOM 923 O O . ILE A 1 116 ? -6.238 6.832 -9.991 1.00 86.19 116 ILE A O 1
ATOM 927 N N . GLU A 1 117 ? -8.478 6.795 -10.221 1.00 83.06 117 GLU A N 1
ATOM 928 C CA . GLU A 1 117 ? -8.853 6.077 -9.010 1.00 83.06 117 GLU A CA 1
ATOM 929 C C . GLU A 1 117 ? -8.371 4.618 -9.047 1.00 83.06 117 GLU A C 1
ATOM 931 O O . GLU A 1 117 ? -7.902 4.098 -8.037 1.00 83.06 117 GLU A O 1
ATOM 936 N N . ASP A 1 118 ? -8.397 3.996 -10.228 1.00 86.62 118 ASP A N 1
ATOM 937 C CA . ASP A 1 118 ? -8.006 2.596 -10.436 1.00 86.62 118 ASP A CA 1
ATOM 938 C C . ASP A 1 118 ? -6.523 2.425 -10.811 1.00 86.62 118 ASP A C 1
ATOM 940 O O . ASP A 1 118 ? -6.018 1.301 -10.927 1.00 86.62 118 ASP A O 1
ATOM 944 N N . ARG A 1 119 ? -5.816 3.539 -11.038 1.00 93.25 119 ARG A N 1
ATOM 945 C CA . ARG A 1 119 ? -4.437 3.551 -11.527 1.00 93.25 119 ARG A CA 1
ATOM 946 C C . ARG A 1 119 ? -3.460 3.104 -10.446 1.00 93.25 119 ARG A C 1
ATOM 948 O O . ARG A 1 119 ? -3.373 3.698 -9.372 1.00 93.25 119 ARG A O 1
ATOM 955 N N . ALA A 1 120 ? -2.647 2.110 -10.782 1.00 95.94 120 ALA A N 1
ATOM 956 C CA . ALA A 1 120 ? -1.529 1.696 -9.951 1.00 95.94 120 ALA A CA 1
ATOM 957 C C . ALA A 1 120 ? -0.320 2.623 -10.166 1.00 95.94 120 ALA A C 1
ATOM 959 O O . ALA A 1 120 ? -0.080 3.085 -11.284 1.00 95.94 120 ALA A O 1
ATOM 960 N N . THR A 1 121 ? 0.475 2.855 -9.123 1.00 96.81 121 THR A N 1
ATOM 961 C CA . THR A 1 121 ? 1.728 3.623 -9.214 1.00 96.81 121 THR A CA 1
ATOM 962 C C . THR A 1 121 ? 2.914 2.731 -8.878 1.00 96.81 121 THR A C 1
ATOM 964 O O . THR A 1 121 ? 2.888 2.059 -7.857 1.00 96.81 121 THR A O 1
ATOM 967 N N . TRP A 1 122 ? 3.975 2.742 -9.679 1.00 96.81 122 TRP A N 1
ATOM 968 C CA . TRP A 1 122 ? 5.224 2.036 -9.388 1.00 96.81 122 TRP A CA 1
ATOM 969 C C . TRP A 1 122 ? 6.356 3.036 -9.164 1.00 96.81 122 TRP A C 1
ATOM 971 O O . TRP A 1 122 ? 6.736 3.763 -10.085 1.00 96.81 122 TRP A O 1
ATOM 981 N N . HIS A 1 123 ? 6.895 3.062 -7.944 1.00 94.38 123 HIS A N 1
ATOM 982 C CA . HIS A 1 123 ? 8.114 3.801 -7.617 1.00 94.38 123 HIS A CA 1
ATOM 983 C C . HIS A 1 123 ? 9.318 2.900 -7.848 1.00 94.38 123 HIS A C 1
ATOM 985 O O . HIS A 1 123 ? 9.420 1.836 -7.244 1.00 94.38 123 HIS A O 1
ATOM 991 N N . VAL A 1 124 ? 10.209 3.314 -8.746 1.00 93.31 124 VAL A N 1
ATOM 992 C CA . VAL A 1 124 ? 11.379 2.527 -9.143 1.00 93.31 124 VAL A CA 1
ATOM 993 C C . VAL A 1 124 ? 12.635 3.194 -8.603 1.00 93.31 124 VAL A C 1
ATOM 995 O O . VAL A 1 124 ? 13.034 4.259 -9.081 1.00 93.31 124 VAL A O 1
ATOM 998 N N . GLU A 1 125 ? 13.272 2.548 -7.630 1.00 88.75 125 GLU A N 1
ATOM 999 C CA . GLU A 1 125 ? 14.494 3.027 -6.986 1.00 88.75 125 GLU A CA 1
ATOM 1000 C C . GLU A 1 125 ? 15.745 2.325 -7.543 1.00 88.75 125 GLU A C 1
ATOM 1002 O O . GLU A 1 125 ? 15.712 1.184 -8.004 1.00 88.75 125 GLU A O 1
ATOM 1007 N N . GLY A 1 126 ? 16.873 3.042 -7.542 1.00 82.75 126 GLY A N 1
ATOM 1008 C CA . GLY A 1 126 ? 18.137 2.591 -8.148 1.00 82.75 126 GLY A CA 1
ATOM 1009 C C . GLY A 1 126 ? 19.109 1.904 -7.195 1.00 82.75 126 GLY A C 1
ATOM 1010 O O . GLY A 1 126 ? 20.022 1.206 -7.632 1.00 82.75 126 GLY A O 1
ATOM 1011 N N . LEU A 1 127 ? 18.951 2.156 -5.895 1.00 77.31 127 LEU A N 1
ATOM 1012 C CA . LEU A 1 127 ? 19.941 1.805 -4.875 1.00 77.31 127 LEU A CA 1
ATOM 1013 C C . LEU A 1 127 ? 19.690 0.441 -4.230 1.00 77.31 127 LEU A C 1
ATOM 1015 O O . LEU A 1 127 ? 20.594 -0.091 -3.585 1.00 77.31 127 LEU A O 1
ATOM 1019 N N . ASP A 1 128 ? 18.489 -0.109 -4.393 1.00 73.94 128 ASP A N 1
ATOM 1020 C CA . ASP A 1 128 ? 18.106 -1.371 -3.778 1.00 73.94 128 ASP A CA 1
ATOM 1021 C C . ASP A 1 128 ? 18.477 -2.560 -4.685 1.00 73.94 128 ASP A C 1
ATOM 1023 O O . ASP A 1 128 ? 18.014 -2.604 -5.834 1.00 73.94 128 ASP A O 1
ATOM 1027 N N . PRO A 1 129 ? 19.314 -3.508 -4.212 1.00 73.56 129 PRO A N 1
ATOM 1028 C CA . PRO A 1 129 ? 19.693 -4.688 -4.982 1.00 73.56 129 PRO A CA 1
ATOM 1029 C C . PRO A 1 129 ? 18.559 -5.710 -5.141 1.00 73.56 129 PRO A C 1
ATOM 1031 O O . PRO A 1 129 ? 18.692 -6.612 -5.971 1.00 73.56 129 PRO A O 1
ATOM 1034 N N . ASP A 1 130 ? 17.481 -5.616 -4.360 1.00 82.38 130 ASP A N 1
ATOM 1035 C CA . ASP A 1 130 ? 16.379 -6.562 -4.435 1.00 82.38 130 ASP A CA 1
ATOM 1036 C C . ASP A 1 130 ? 15.569 -6.345 -5.715 1.00 82.38 130 ASP A C 1
ATOM 1038 O O . ASP A 1 130 ? 15.129 -5.242 -6.047 1.00 82.38 130 ASP A O 1
ATOM 1042 N N . VAL A 1 131 ? 15.356 -7.438 -6.446 1.00 88.25 131 VAL A N 1
ATOM 1043 C CA . VAL A 1 131 ? 14.584 -7.429 -7.694 1.00 88.25 131 VAL A CA 1
ATOM 1044 C C . VAL A 1 131 ? 13.088 -7.325 -7.402 1.00 88.25 131 VAL A C 1
ATOM 1046 O O . VAL A 1 131 ? 12.341 -6.783 -8.207 1.00 88.25 131 VAL A O 1
ATOM 1049 N N . ASN A 1 132 ? 12.622 -7.854 -6.272 1.00 89.00 132 ASN A N 1
ATOM 1050 C CA . ASN A 1 132 ? 11.194 -7.963 -6.000 1.00 89.00 132 ASN A CA 1
ATOM 1051 C C . ASN A 1 132 ? 10.619 -6.678 -5.401 1.00 89.00 132 ASN A C 1
ATOM 1053 O O . ASN A 1 132 ? 11.210 -6.047 -4.527 1.00 89.00 132 ASN A O 1
ATOM 1057 N N . VAL A 1 133 ? 9.416 -6.354 -5.862 1.00 92.88 133 VAL A N 1
ATOM 1058 C CA . VAL A 1 133 ? 8.626 -5.194 -5.461 1.00 92.88 133 VAL A CA 1
ATOM 1059 C C . VAL A 1 133 ? 7.359 -5.691 -4.775 1.00 92.88 133 VAL A C 1
ATOM 1061 O O . VAL A 1 133 ? 6.674 -6.580 -5.288 1.00 92.88 133 VAL A O 1
ATOM 1064 N N . ALA A 1 134 ? 7.043 -5.114 -3.620 1.00 87.94 134 ALA A N 1
ATOM 1065 C CA . ALA A 1 134 ? 5.803 -5.358 -2.899 1.00 87.94 134 ALA A CA 1
ATOM 1066 C C . ALA A 1 134 ? 4.686 -4.417 -3.370 1.00 87.94 134 ALA A C 1
ATOM 1068 O O . ALA A 1 134 ? 4.932 -3.298 -3.822 1.00 87.94 134 ALA A O 1
ATOM 1069 N N . THR A 1 135 ? 3.443 -4.854 -3.190 1.00 92.94 135 THR A N 1
ATOM 1070 C CA . THR A 1 135 ? 2.239 -4.050 -3.388 1.00 92.94 135 THR A CA 1
ATOM 1071 C C . THR A 1 135 ? 1.748 -3.502 -2.051 1.00 92.94 135 THR A C 1
ATOM 1073 O O . THR A 1 135 ? 1.280 -4.242 -1.185 1.00 92.94 135 THR A O 1
ATOM 1076 N N . LEU A 1 136 ? 1.790 -2.181 -1.904 1.00 90.88 136 LEU A N 1
ATOM 1077 C CA . LEU A 1 136 ? 1.117 -1.452 -0.838 1.00 90.88 136 LEU A CA 1
ATOM 1078 C C . LEU A 1 136 ? -0.249 -0.960 -1.334 1.00 90.88 136 LEU A C 1
ATOM 1080 O O . LEU A 1 136 ? -0.322 -0.154 -2.258 1.00 90.88 136 LEU A O 1
ATOM 1084 N N . SER A 1 137 ? -1.327 -1.416 -0.704 1.00 88.75 137 SER A N 1
ATOM 1085 C CA . SER A 1 137 ? -2.691 -0.940 -0.942 1.00 88.75 137 SER A CA 1
ATOM 1086 C C . SER A 1 137 ? -3.063 0.112 0.100 1.00 88.75 137 SER A C 1
ATOM 1088 O O . SER A 1 137 ? -3.131 -0.185 1.290 1.00 88.75 137 SER A O 1
ATOM 1090 N N . LEU A 1 138 ? -3.290 1.350 -0.332 1.00 87.50 138 LEU A N 1
ATOM 1091 C CA . LEU A 1 138 ? -3.648 2.472 0.536 1.00 87.50 138 LEU A CA 1
ATOM 1092 C C . LEU A 1 138 ? -5.153 2.727 0.507 1.00 87.50 138 LEU A C 1
ATOM 1094 O O . LEU A 1 138 ? -5.743 2.833 -0.569 1.00 87.50 138 LEU A O 1
ATOM 1098 N N . SER A 1 139 ? -5.748 2.910 1.682 1.00 83.31 139 SER A N 1
ATOM 1099 C CA . SER A 1 139 ? -7.157 3.287 1.823 1.00 83.31 139 SER A CA 1
ATOM 1100 C C . SER A 1 139 ? -7.306 4.463 2.778 1.00 83.31 139 SER A C 1
ATOM 1102 O O . SER A 1 139 ? -6.754 4.450 3.877 1.00 83.31 139 SER A O 1
ATOM 1104 N N . TYR A 1 140 ? -8.068 5.471 2.369 1.00 84.31 140 TYR A N 1
ATOM 1105 C CA . TYR A 1 140 ? -8.368 6.660 3.153 1.00 84.31 140 TYR A CA 1
ATOM 1106 C C . TYR A 1 140 ? -9.875 6.890 3.156 1.00 84.31 140 TYR A C 1
ATOM 1108 O O . TYR A 1 140 ? -10.459 7.397 2.201 1.00 84.31 140 TYR A O 1
ATOM 1116 N N . TYR A 1 141 ? -10.526 6.454 4.230 1.00 73.62 141 TYR A N 1
ATOM 1117 C CA . TYR A 1 141 ? -11.980 6.495 4.319 1.00 73.62 141 TYR A CA 1
ATOM 1118 C C . TYR A 1 141 ? -12.516 7.932 4.313 1.00 73.62 141 TYR A C 1
ATOM 1120 O O . TYR A 1 141 ? -11.851 8.869 4.751 1.00 73.62 141 TYR A O 1
ATOM 1128 N N . GLY A 1 142 ? -13.739 8.105 3.808 1.00 70.50 142 GLY A N 1
ATOM 1129 C CA . GLY A 1 142 ? -14.442 9.386 3.871 1.00 70.50 142 GLY A CA 1
ATOM 1130 C C . GLY A 1 142 ? -14.786 9.785 5.311 1.00 70.50 142 GLY A C 1
ATOM 1131 O O . GLY A 1 142 ? -14.693 8.973 6.226 1.00 70.50 142 GLY A O 1
ATOM 1132 N N . GLY A 1 143 ? -15.212 11.034 5.507 1.00 65.38 143 GLY A N 1
ATOM 1133 C CA . GLY A 1 143 ? -15.559 11.577 6.832 1.00 65.38 143 GLY A CA 1
ATOM 1134 C C . GLY A 1 143 ? -14.810 12.862 7.192 1.00 65.38 143 GLY A C 1
ATOM 1135 O O . GLY A 1 143 ? -15.223 13.572 8.101 1.00 65.38 143 GLY A O 1
ATOM 1136 N N . THR A 1 144 ? -13.784 13.207 6.414 1.00 73.44 144 THR A N 1
ATOM 1137 C CA . THR A 1 144 ? -13.041 14.473 6.477 1.00 73.44 144 THR A CA 1
ATOM 1138 C C . THR A 1 144 ? -13.058 15.180 5.114 1.00 73.44 144 THR A C 1
ATOM 1140 O O . THR A 1 144 ? -13.485 14.604 4.110 1.00 73.44 144 THR A O 1
ATOM 1143 N N . GLN A 1 145 ? -12.656 16.452 5.088 1.00 80.31 145 GLN A N 1
ATOM 1144 C CA . GLN A 1 145 ? -12.459 17.255 3.876 1.00 80.31 145 GLN A CA 1
ATOM 1145 C C . GLN A 1 145 ? -10.982 17.335 3.455 1.00 80.31 145 GLN A C 1
ATOM 1147 O O . GLN A 1 145 ? -10.688 17.832 2.367 1.00 80.31 145 GLN A O 1
ATOM 1152 N N . ASP A 1 146 ? -10.067 16.842 4.292 1.00 86.81 146 ASP A N 1
ATOM 1153 C CA . ASP A 1 146 ? -8.628 16.981 4.087 1.00 86.81 146 ASP A CA 1
ATOM 1154 C C . ASP A 1 146 ? -8.104 15.910 3.132 1.00 86.81 146 ASP A C 1
ATOM 1156 O O . ASP A 1 146 ? -8.382 14.724 3.309 1.00 86.81 146 ASP A O 1
ATOM 1160 N N . ASN A 1 147 ? -7.293 16.306 2.156 1.00 91.69 147 ASN A N 1
ATOM 1161 C CA . ASN A 1 147 ? -6.493 15.372 1.368 1.00 91.69 147 ASN A CA 1
ATOM 1162 C C . ASN A 1 147 ? -5.252 14.961 2.161 1.00 91.69 147 ASN A C 1
ATOM 1164 O O . ASN A 1 147 ? -4.844 15.653 3.095 1.00 91.69 147 ASN A O 1
ATOM 1168 N N . VAL A 1 148 ? -4.622 13.858 1.763 1.00 94.56 148 VAL A N 1
ATOM 1169 C CA . VAL A 1 148 ? -3.408 13.367 2.418 1.00 94.56 148 VAL A CA 1
ATOM 1170 C C . VAL A 1 148 ? -2.353 12.933 1.409 1.00 94.56 148 VAL A C 1
ATOM 1172 O O . VAL A 1 148 ? -2.609 12.135 0.507 1.00 94.56 148 VAL A O 1
ATOM 1175 N N . ASP A 1 149 ? -1.144 13.457 1.586 1.00 96.69 149 ASP A N 1
ATOM 1176 C CA . ASP A 1 149 ? 0.063 12.996 0.912 1.00 96.69 149 ASP A CA 1
ATOM 1177 C C . ASP A 1 149 ? 0.786 11.982 1.811 1.00 96.69 149 ASP A C 1
ATOM 1179 O O . ASP A 1 149 ? 0.994 12.218 3.004 1.00 96.69 149 ASP A O 1
ATOM 1183 N N . VAL A 1 150 ? 1.172 10.842 1.235 1.00 96.94 150 VAL A N 1
ATOM 1184 C CA . VAL A 1 150 ? 1.856 9.743 1.927 1.00 96.94 150 VAL A CA 1
ATOM 1185 C C . VAL A 1 150 ? 3.315 9.708 1.499 1.00 96.94 150 VAL A C 1
ATOM 1187 O O . VAL A 1 150 ? 3.606 9.594 0.308 1.00 96.94 150 VAL A O 1
ATOM 1190 N N . TYR A 1 151 ? 4.228 9.758 2.464 1.00 97.00 151 TYR A N 1
ATOM 1191 C CA . TYR A 1 151 ? 5.670 9.780 2.237 1.00 97.00 151 TYR A CA 1
ATOM 1192 C C . TYR A 1 151 ? 6.376 8.596 2.895 1.00 97.00 151 TYR A C 1
ATOM 1194 O O . TYR A 1 151 ? 6.027 8.195 4.009 1.00 97.00 151 TYR A O 1
ATOM 1202 N N . LEU A 1 152 ? 7.425 8.099 2.239 1.00 93.38 152 LEU A N 1
ATOM 1203 C CA . LEU A 1 152 ? 8.368 7.143 2.816 1.00 93.38 152 LEU A CA 1
ATOM 1204 C C . LEU A 1 152 ? 9.523 7.859 3.519 1.00 93.38 152 LEU A C 1
ATOM 1206 O O . LEU A 1 152 ? 10.134 8.771 2.967 1.00 93.38 152 LEU A O 1
ATOM 1210 N N . ASN A 1 153 ? 9.887 7.358 4.697 1.00 91.81 153 ASN A N 1
ATOM 1211 C CA . ASN A 1 153 ? 11.030 7.728 5.535 1.00 91.81 153 ASN A CA 1
ATOM 1212 C C . ASN A 1 153 ? 10.976 9.140 6.143 1.00 91.81 153 ASN A C 1
ATOM 1214 O O . ASN A 1 153 ? 11.120 9.285 7.358 1.00 91.81 153 ASN A O 1
ATOM 1218 N N . SER A 1 154 ? 10.743 10.175 5.335 1.00 93.62 154 SER A N 1
ATOM 1219 C CA . SER A 1 154 ? 10.549 11.559 5.783 1.00 93.62 154 SER A CA 1
ATOM 1220 C C . SER A 1 154 ? 9.698 12.354 4.786 1.00 93.62 154 SER A C 1
ATOM 1222 O O . SER A 1 154 ? 9.430 11.883 3.685 1.00 93.62 154 SER A O 1
ATOM 1224 N N . PHE A 1 155 ? 9.290 13.577 5.142 1.00 92.44 155 PHE A N 1
ATOM 1225 C CA . PHE A 1 155 ? 8.545 14.468 4.235 1.00 92.44 155 PHE A CA 1
ATOM 1226 C C . PHE A 1 155 ? 9.385 14.991 3.058 1.00 92.44 155 PHE A C 1
ATOM 1228 O O . PHE A 1 155 ? 8.842 15.454 2.061 1.00 92.44 155 PHE A O 1
ATOM 1235 N N . GLU A 1 156 ? 10.708 14.911 3.165 1.00 91.19 156 GLU A N 1
ATOM 1236 C CA . GLU A 1 156 ? 11.660 15.154 2.077 1.00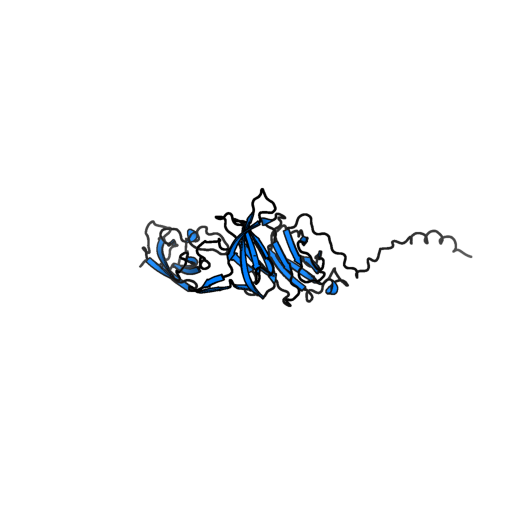 91.19 156 GLU A CA 1
ATOM 1237 C C . GLU A 1 156 ? 11.960 13.879 1.271 1.00 91.19 156 GLU A C 1
ATOM 1239 O O . GLU A 1 156 ? 12.671 13.938 0.268 1.00 91.19 156 GLU A O 1
ATOM 1244 N N . GLY A 1 157 ? 11.457 12.729 1.729 1.00 86.69 157 GLY A N 1
ATOM 1245 C CA . GLY A 1 157 ? 11.564 11.447 1.049 1.00 86.69 157 GLY A CA 1
ATOM 1246 C C . GLY A 1 157 ? 10.576 11.302 -0.108 1.00 86.69 157 GLY A C 1
ATOM 1247 O O . GLY A 1 157 ? 9.938 12.257 -0.557 1.00 86.69 157 GLY A O 1
ATOM 1248 N N . ALA A 1 158 ? 10.443 10.072 -0.606 1.00 88.31 158 ALA A N 1
ATOM 1249 C CA . ALA A 1 158 ? 9.556 9.774 -1.723 1.00 88.31 158 ALA A CA 1
ATOM 1250 C C . ALA A 1 158 ? 8.088 9.958 -1.314 1.00 88.31 158 ALA A C 1
ATOM 1252 O O . ALA A 1 158 ? 7.592 9.251 -0.432 1.00 88.31 158 ALA A O 1
ATOM 1253 N N . LYS A 1 159 ? 7.378 10.874 -1.985 1.00 93.94 159 LYS A N 1
ATOM 1254 C CA . LYS A 1 159 ? 5.916 10.928 -1.925 1.00 93.94 159 LYS A CA 1
ATOM 1255 C C . LYS A 1 159 ? 5.348 9.786 -2.756 1.00 93.94 159 LYS A C 1
ATOM 1257 O O . LYS A 1 159 ? 5.412 9.828 -3.982 1.00 93.94 159 LYS A O 1
ATOM 1262 N N . ILE A 1 160 ? 4.761 8.798 -2.095 1.00 94.00 160 ILE A N 1
ATOM 1263 C CA . ILE A 1 160 ? 4.297 7.582 -2.757 1.00 94.00 160 ILE A CA 1
ATOM 1264 C C . ILE A 1 160 ? 2.860 7.650 -3.260 1.00 94.00 160 ILE A C 1
ATOM 1266 O O . ILE A 1 160 ? 2.523 6.983 -4.239 1.00 94.00 160 ILE A O 1
ATOM 1270 N N . SER A 1 161 ? 2.020 8.473 -2.631 1.00 94.38 161 SER A N 1
ATOM 1271 C CA . SER A 1 161 ? 0.642 8.682 -3.066 1.00 94.38 161 SER A CA 1
ATOM 1272 C C . SER A 1 161 ? 0.077 9.999 -2.540 1.00 94.38 161 SER A C 1
ATOM 1274 O O . SER A 1 161 ? 0.511 10.508 -1.509 1.00 94.38 161 SER A O 1
ATOM 1276 N N . THR A 1 162 ? -0.933 10.501 -3.241 1.00 93.75 162 THR A N 1
ATOM 1277 C CA . THR A 1 162 ? -1.888 11.499 -2.755 1.00 93.75 162 THR A CA 1
ATOM 1278 C C . THR A 1 162 ? -3.265 10.835 -2.770 1.00 93.75 162 THR A C 1
ATOM 1280 O O . THR A 1 162 ? -3.623 10.204 -3.775 1.00 93.75 162 THR A O 1
ATOM 1283 N N . MET A 1 163 ? -4.003 10.967 -1.668 1.00 90.75 163 MET A N 1
ATOM 1284 C CA . MET A 1 163 ? -5.321 10.368 -1.448 1.00 90.75 163 MET A CA 1
ATOM 1285 C C . MET A 1 163 ? -6.341 11.446 -1.080 1.00 90.75 163 MET A C 1
ATOM 1287 O O . MET A 1 163 ? -6.045 12.361 -0.306 1.00 90.75 163 MET A O 1
ATOM 1291 N N . LYS A 1 164 ? -7.553 11.316 -1.612 1.00 87.75 164 LYS A N 1
ATOM 1292 C CA . LYS A 1 164 ? -8.726 12.108 -1.239 1.00 87.75 164 LYS A CA 1
ATOM 1293 C C . LYS A 1 164 ? -9.622 11.300 -0.297 1.00 87.75 164 LYS A C 1
ATOM 1295 O O . LYS A 1 164 ? -9.602 10.069 -0.359 1.00 87.75 164 LYS A O 1
ATOM 1300 N N . PRO A 1 165 ? -10.426 11.949 0.562 1.00 79.56 165 PRO A N 1
ATOM 1301 C CA . PRO A 1 165 ? -11.378 11.239 1.409 1.00 79.56 165 PRO A CA 1
ATOM 1302 C C . PRO A 1 165 ? -12.305 10.340 0.581 1.00 79.56 165 PRO A C 1
ATOM 1304 O O . PRO A 1 165 ? -13.016 10.819 -0.302 1.00 79.56 165 PRO A O 1
ATOM 1307 N N . GLY A 1 166 ? -12.317 9.045 0.890 1.00 72.00 166 GLY A N 1
ATOM 1308 C CA . GLY A 1 166 ? -13.088 8.026 0.178 1.00 72.00 166 GLY A CA 1
ATOM 1309 C C . GLY A 1 166 ? -12.280 7.183 -0.810 1.00 72.00 166 GLY A C 1
ATOM 1310 O O . GLY A 1 166 ? -12.797 6.152 -1.235 1.00 72.00 166 GLY A O 1
ATOM 1311 N N . ASP A 1 167 ? -11.038 7.556 -1.133 1.00 79.75 167 ASP A N 1
ATOM 1312 C CA . ASP A 1 167 ? -10.153 6.744 -1.975 1.00 79.75 167 ASP A CA 1
ATOM 1313 C C . ASP A 1 167 ? -9.811 5.422 -1.266 1.00 79.75 167 ASP A C 1
ATOM 1315 O O . ASP A 1 167 ? -9.404 5.405 -0.101 1.00 79.75 167 ASP A O 1
ATOM 1319 N N . GLN A 1 168 ? -9.946 4.295 -1.965 1.00 81.12 168 GLN A N 1
ATOM 1320 C CA . GLN A 1 168 ? -9.726 2.963 -1.394 1.00 81.12 168 GLN A CA 1
ATOM 1321 C C . GLN A 1 168 ? -8.864 2.096 -2.303 1.00 81.12 168 GLN A C 1
ATOM 1323 O O . GLN A 1 168 ? -8.938 2.193 -3.524 1.00 81.12 168 GLN A O 1
ATOM 1328 N N . TYR A 1 169 ? -8.071 1.220 -1.683 1.00 82.56 169 TYR A N 1
ATOM 1329 C CA . TYR A 1 169 ? -7.275 0.185 -2.348 1.00 82.56 169 TYR A CA 1
ATOM 1330 C C . TYR A 1 169 ? -6.342 0.695 -3.456 1.00 82.56 169 TYR A C 1
ATOM 1332 O O . TYR A 1 169 ? -6.054 -0.027 -4.415 1.00 82.56 169 TYR A O 1
ATOM 1340 N N . LYS A 1 170 ? -5.821 1.920 -3.323 1.00 89.38 170 LYS A N 1
ATOM 1341 C CA . LYS A 1 170 ? -4.866 2.467 -4.287 1.00 89.38 170 LYS A CA 1
ATOM 1342 C C . LYS A 1 170 ? -3.550 1.702 -4.207 1.00 89.38 170 LYS A C 1
ATOM 1344 O O . LYS A 1 170 ? -2.926 1.653 -3.148 1.00 89.38 170 LYS A O 1
ATOM 1349 N N . LYS A 1 171 ? -3.134 1.112 -5.327 1.00 93.75 171 LYS A N 1
ATOM 1350 C CA . LYS A 1 171 ? -1.985 0.198 -5.400 1.00 93.75 171 LYS A CA 1
ATOM 1351 C C . LYS A 1 171 ? -0.698 0.959 -5.675 1.00 93.75 171 LYS A C 1
ATOM 1353 O O . LYS A 1 171 ? -0.604 1.691 -6.662 1.00 93.75 171 LYS A O 1
ATOM 1358 N N . VAL A 1 172 ? 0.305 0.732 -4.835 1.00 96.69 172 VAL A N 1
ATOM 1359 C CA . VAL A 1 172 ? 1.635 1.324 -4.961 1.00 96.69 172 VAL A CA 1
ATOM 1360 C C . VAL A 1 172 ? 2.707 0.236 -4.912 1.00 96.69 172 VAL A C 1
ATOM 1362 O O . VAL A 1 172 ? 2.787 -0.505 -3.937 1.00 96.69 172 VAL A O 1
ATOM 1365 N N . GLY A 1 173 ? 3.527 0.143 -5.956 1.00 96.62 173 GLY A N 1
ATOM 1366 C CA . GLY A 1 173 ? 4.698 -0.726 -6.025 1.00 96.62 173 GLY A CA 1
ATOM 1367 C C . GLY A 1 173 ? 5.898 -0.071 -5.349 1.00 96.62 173 GLY A C 1
ATOM 1368 O O . GLY A 1 173 ? 6.291 1.028 -5.752 1.00 96.62 173 GLY A O 1
ATOM 1369 N N . ILE A 1 174 ? 6.448 -0.731 -4.328 1.00 93.38 174 ILE A N 1
ATOM 1370 C CA . ILE A 1 174 ? 7.606 -0.279 -3.542 1.00 93.38 174 ILE A CA 1
ATOM 1371 C C . ILE A 1 174 ? 8.576 -1.453 -3.375 1.00 93.38 174 ILE A C 1
ATOM 1373 O O . ILE A 1 174 ? 8.147 -2.585 -3.144 1.00 93.38 174 ILE A O 1
ATOM 1377 N N . ASP A 1 175 ? 9.874 -1.187 -3.485 1.00 91.25 175 ASP A N 1
ATOM 1378 C CA . ASP A 1 175 ? 10.924 -2.184 -3.261 1.00 91.25 175 ASP A CA 1
ATOM 1379 C C . ASP A 1 175 ? 10.826 -2.827 -1.861 1.00 91.25 175 ASP A C 1
ATOM 1381 O O . ASP A 1 175 ? 10.254 -2.269 -0.918 1.00 91.25 175 ASP A O 1
ATOM 1385 N N . TYR A 1 176 ? 11.357 -4.043 -1.720 1.00 85.19 176 TYR A N 1
ATOM 1386 C CA . TYR A 1 176 ? 11.476 -4.678 -0.408 1.00 85.19 176 TYR A CA 1
ATOM 1387 C C . TYR A 1 176 ? 12.383 -3.856 0.513 1.00 85.19 176 TYR A C 1
ATOM 1389 O O . TYR A 1 176 ? 13.349 -3.245 0.086 1.00 85.19 176 TYR A O 1
ATOM 1397 N N . GLY A 1 177 ? 12.076 -3.829 1.809 1.00 81.25 177 GLY A N 1
ATOM 1398 C CA . GLY A 1 177 ? 12.820 -2.996 2.743 1.00 81.25 177 GLY A CA 1
ATOM 1399 C C . GLY A 1 177 ? 12.052 -2.642 4.007 1.00 81.25 177 GLY A C 1
ATOM 1400 O O . GLY A 1 177 ? 10.949 -3.124 4.269 1.00 81.25 177 GLY A O 1
ATOM 1401 N N . ASN A 1 178 ? 12.669 -1.784 4.818 1.00 82.44 178 ASN A N 1
ATOM 1402 C CA . ASN A 1 178 ? 12.075 -1.246 6.037 1.00 82.44 178 ASN A CA 1
ATOM 1403 C C . ASN A 1 178 ? 11.971 0.269 5.901 1.00 82.44 178 ASN A C 1
ATOM 1405 O O . ASN A 1 178 ? 12.988 0.954 5.795 1.00 82.44 178 ASN A O 1
ATOM 1409 N N . TYR A 1 179 ? 10.748 0.774 5.957 1.00 86.06 179 TYR A N 1
ATOM 1410 C CA . TYR A 1 179 ? 10.427 2.178 5.763 1.00 86.06 179 TYR A CA 1
ATOM 1411 C C . TYR A 1 179 ? 9.612 2.703 6.938 1.00 86.06 179 TYR A C 1
ATOM 1413 O O . TYR A 1 179 ? 9.001 1.937 7.689 1.00 86.06 179 TYR A O 1
ATOM 1421 N N . THR A 1 180 ? 9.543 4.023 7.064 1.00 88.81 180 THR A N 1
ATOM 1422 C CA . THR A 1 180 ? 8.524 4.678 7.892 1.00 88.81 180 THR A CA 1
ATOM 1423 C C . THR A 1 180 ? 7.521 5.420 7.019 1.00 88.81 180 THR A C 1
ATOM 1425 O O . THR A 1 180 ? 7.887 5.976 5.986 1.00 88.81 180 THR A O 1
ATOM 1428 N N . LEU A 1 181 ? 6.251 5.426 7.417 1.00 92.19 181 LEU A N 1
ATOM 1429 C CA . LEU A 1 181 ? 5.201 6.201 6.763 1.00 92.19 181 LEU A CA 1
ATOM 1430 C C . LEU A 1 181 ? 5.007 7.540 7.466 1.00 92.19 181 LEU A C 1
ATOM 1432 O O . LEU A 1 181 ? 4.970 7.611 8.695 1.00 92.19 181 LEU A O 1
ATOM 1436 N N . ASN A 1 182 ? 4.855 8.592 6.667 1.00 96.12 182 ASN A N 1
ATOM 1437 C CA . ASN A 1 182 ? 4.540 9.935 7.132 1.00 96.12 182 ASN A CA 1
ATOM 1438 C C . ASN A 1 182 ? 3.362 10.478 6.318 1.00 96.12 182 ASN A C 1
ATOM 1440 O O . ASN A 1 182 ? 3.372 10.407 5.089 1.00 96.12 182 ASN A O 1
ATOM 1444 N N . TYR A 1 183 ? 2.365 11.030 7.000 1.00 96.38 183 TYR A N 1
ATOM 1445 C CA . TYR A 1 183 ? 1.145 11.562 6.403 1.00 96.38 183 TYR A CA 1
ATOM 1446 C C . TYR A 1 183 ? 1.120 13.083 6.543 1.00 96.38 183 TYR A C 1
ATOM 1448 O O . TYR A 1 183 ? 1.289 13.607 7.647 1.00 96.38 183 TYR A O 1
ATOM 1456 N N . LEU A 1 184 ? 0.925 13.788 5.431 1.00 96.38 184 LEU A N 1
ATOM 1457 C CA . LEU A 1 184 ? 0.780 15.242 5.364 1.00 96.38 184 LEU A CA 1
ATOM 1458 C C . LEU A 1 184 ? -0.640 15.570 4.907 1.00 96.38 184 LEU A C 1
ATOM 1460 O O . LEU A 1 184 ? -0.997 15.281 3.767 1.00 96.38 184 LEU A O 1
ATOM 1464 N N . TYR A 1 185 ? -1.430 16.178 5.782 1.00 95.12 185 TYR A N 1
ATOM 1465 C CA . TYR A 1 185 ? -2.817 16.546 5.517 1.00 95.12 185 TYR A CA 1
ATOM 1466 C C . TYR A 1 185 ? -2.888 17.972 5.008 1.00 95.12 185 TYR A C 1
ATOM 1468 O O . TYR A 1 185 ? -2.242 18.869 5.557 1.00 95.12 185 TYR A O 1
ATOM 1476 N N . TRP A 1 186 ? -3.682 18.183 3.968 1.00 94.00 186 TRP A N 1
ATOM 1477 C CA . TRP A 1 186 ? -3.797 19.478 3.323 1.00 94.00 186 TRP A CA 1
ATOM 1478 C C . TRP A 1 186 ? -5.169 19.677 2.683 1.00 94.00 186 TRP A C 1
ATOM 1480 O O . TRP A 1 186 ? -5.816 18.734 2.223 1.00 94.00 186 TRP A O 1
ATOM 1490 N N . THR A 1 187 ? -5.600 20.929 2.607 1.00 90.31 187 THR A N 1
ATOM 1491 C CA . THR A 1 187 ? -6.783 21.336 1.846 1.00 90.31 187 THR A CA 1
ATOM 1492 C C . THR A 1 187 ? -6.371 22.226 0.683 1.00 90.31 187 THR A C 1
ATOM 1494 O O . THR A 1 187 ? -5.268 22.777 0.639 1.00 90.31 187 THR A O 1
ATOM 1497 N N . SER A 1 188 ? -7.247 22.310 -0.315 1.00 84.31 188 SER A N 1
ATOM 1498 C CA . SER A 1 188 ? -7.095 23.254 -1.414 1.00 84.31 188 SER A CA 1
ATOM 1499 C C . SER A 1 188 ? -8.421 23.922 -1.720 1.00 84.31 188 SER A C 1
ATOM 1501 O O . SER A 1 188 ? -9.439 23.245 -1.883 1.00 84.31 188 SER A O 1
ATOM 1503 N N . ASP A 1 189 ? -8.404 25.252 -1.809 1.00 77.38 189 ASP A N 1
ATOM 1504 C CA . ASP A 1 189 ? -9.535 26.000 -2.345 1.00 77.38 189 ASP A CA 1
ATOM 1505 C C . ASP A 1 189 ? -9.565 25.835 -3.867 1.00 77.38 189 ASP A C 1
ATOM 1507 O O . ASP A 1 189 ? -8.645 26.232 -4.581 1.00 77.38 189 ASP A O 1
ATOM 1511 N N . GLN A 1 190 ? -10.659 25.277 -4.383 1.00 65.62 190 GLN A N 1
ATOM 1512 C CA . GLN A 1 190 ? -10.860 25.092 -5.822 1.00 65.62 190 GLN A CA 1
ATOM 1513 C C . GLN A 1 190 ? -10.906 26.417 -6.603 1.00 65.62 190 GLN A C 1
ATOM 1515 O O . GLN A 1 190 ? -10.800 26.405 -7.830 1.00 65.62 190 GLN A O 1
ATOM 1520 N N . ASN A 1 191 ? -11.063 27.554 -5.919 1.00 73.44 191 ASN A N 1
ATOM 1521 C CA . ASN A 1 191 ? -11.099 28.884 -6.524 1.00 73.44 191 ASN A CA 1
ATOM 1522 C C . ASN A 1 191 ? -9.739 29.597 -6.519 1.00 73.44 191 ASN A C 1
ATOM 1524 O O . ASN A 1 191 ? -9.612 30.647 -7.152 1.00 73.44 191 ASN A O 1
ATOM 1528 N N . ASP A 1 192 ? -8.729 29.038 -5.849 1.00 70.75 192 ASP A N 1
ATOM 1529 C CA . ASP A 1 192 ? -7.381 29.593 -5.795 1.00 70.75 192 ASP A CA 1
ATOM 1530 C C . ASP A 1 192 ? -6.339 28.485 -5.994 1.00 70.75 192 ASP A C 1
ATOM 1532 O O . ASP A 1 192 ? -6.005 27.720 -5.092 1.00 70.75 192 ASP A O 1
ATOM 1536 N N . ALA A 1 193 ? -5.768 28.435 -7.200 1.00 56.81 193 ALA A N 1
ATOM 1537 C CA . ALA A 1 193 ? -4.742 27.464 -7.577 1.00 56.81 193 ALA A CA 1
ATOM 1538 C C . ALA A 1 193 ? -3.436 27.571 -6.759 1.00 56.81 193 ALA A C 1
ATOM 1540 O O . ALA A 1 193 ? -2.548 26.735 -6.927 1.00 56.81 193 ALA A O 1
ATOM 1541 N N . THR A 1 194 ? -3.292 28.587 -5.901 1.00 59.31 194 THR A N 1
ATOM 1542 C CA . THR A 1 194 ? -2.163 28.746 -4.972 1.00 59.31 194 THR A CA 1
ATOM 1543 C C . THR A 1 194 ? -2.493 28.361 -3.530 1.00 59.31 194 THR A C 1
ATOM 1545 O O . THR A 1 194 ? -1.584 28.289 -2.704 1.00 59.31 194 THR A O 1
ATOM 1548 N N . ALA A 1 195 ? -3.756 28.060 -3.222 1.00 67.88 195 ALA A N 1
ATOM 1549 C CA . ALA A 1 195 ? -4.231 27.797 -1.870 1.00 67.88 195 ALA A CA 1
ATOM 1550 C C . ALA A 1 195 ? -3.995 26.346 -1.430 1.00 67.88 195 ALA A C 1
ATOM 1552 O O . ALA A 1 195 ? -4.926 25.678 -1.001 1.00 67.88 195 ALA A O 1
ATOM 1553 N N . PHE A 1 196 ? -2.764 25.840 -1.545 1.00 84.44 196 PHE A N 1
ATOM 1554 C CA . PHE A 1 196 ? -2.370 24.678 -0.749 1.00 84.44 196 PHE A CA 1
ATOM 1555 C C . PHE A 1 196 ? -2.242 25.136 0.704 1.00 84.44 196 PHE A C 1
ATOM 1557 O O . PHE A 1 196 ? -1.384 25.964 1.018 1.00 84.44 196 PHE A O 1
ATOM 1564 N N . GLU A 1 197 ? -3.082 24.599 1.580 1.00 89.19 197 GLU A N 1
ATOM 1565 C CA . GLU A 1 197 ? -2.993 24.846 3.013 1.00 89.19 197 GLU A CA 1
ATOM 1566 C C . GLU A 1 197 ? -2.687 23.535 3.730 1.00 89.19 197 GLU A C 1
ATOM 1568 O O . GLU A 1 197 ? -3.480 22.595 3.718 1.00 89.19 197 GLU A O 1
ATOM 1573 N N . GLU A 1 198 ? -1.507 23.467 4.345 1.00 92.19 198 GLU A N 1
ATOM 1574 C CA . GLU A 1 198 ? -1.163 22.365 5.234 1.00 92.19 198 GLU A CA 1
ATOM 1575 C C . GLU A 1 198 ? -2.028 22.446 6.498 1.00 92.19 198 GLU A C 1
ATOM 1577 O O . GLU A 1 198 ? -2.009 23.452 7.206 1.00 92.19 198 GLU A O 1
ATOM 1582 N N . VAL A 1 199 ? -2.748 21.364 6.793 1.00 91.00 199 VAL A N 1
ATOM 1583 C CA . VAL A 1 199 ? -3.647 21.264 7.952 1.00 91.00 199 VAL A CA 1
ATOM 1584 C C . VAL A 1 199 ? -2.979 20.513 9.103 1.00 91.00 199 VAL A C 1
ATOM 1586 O O . VAL A 1 199 ? -3.200 20.833 10.271 1.00 91.00 199 VAL A O 1
ATOM 1589 N N . GLY A 1 200 ? -2.120 19.534 8.807 1.00 92.81 200 GLY A N 1
ATOM 1590 C CA . GLY A 1 200 ? -1.404 18.806 9.849 1.00 92.81 200 GLY A CA 1
ATOM 1591 C C . GLY A 1 200 ? -0.574 17.636 9.346 1.00 92.81 200 GLY A C 1
ATOM 1592 O O . GLY A 1 200 ? -0.484 17.367 8.150 1.00 92.81 200 GLY A O 1
ATOM 1593 N N . ARG A 1 201 ? 0.065 16.934 10.286 1.00 94.81 201 ARG A N 1
ATOM 1594 C CA . ARG A 1 201 ? 0.993 15.834 10.004 1.00 94.81 201 ARG A CA 1
ATOM 1595 C C . ARG A 1 201 ? 0.831 14.703 11.009 1.00 94.81 201 ARG A C 1
ATOM 1597 O O . ARG A 1 201 ? 0.662 14.964 12.197 1.00 94.81 201 ARG A O 1
ATOM 1604 N N . ILE A 1 202 ? 0.984 13.466 10.543 1.00 92.31 202 ILE A N 1
ATOM 1605 C CA . ILE A 1 202 ? 1.106 12.271 11.387 1.00 92.31 202 ILE A CA 1
ATOM 1606 C C . ILE A 1 202 ? 2.380 11.526 10.983 1.00 92.31 202 ILE A C 1
ATOM 1608 O O . ILE A 1 202 ? 2.559 11.170 9.820 1.00 92.31 202 ILE A O 1
ATOM 1612 N N . THR A 1 203 ? 3.279 11.300 11.942 1.00 91.00 203 THR A N 1
ATOM 1613 C CA . THR A 1 203 ? 4.566 10.598 11.732 1.00 91.00 203 THR A CA 1
ATOM 1614 C C . THR A 1 203 ? 4.775 9.427 12.691 1.00 91.00 203 THR A C 1
ATOM 1616 O O . THR A 1 203 ? 5.709 8.635 12.540 1.00 91.00 203 THR A O 1
ATOM 1619 N N . THR A 1 204 ? 3.910 9.306 13.696 1.00 80.50 204 THR A N 1
ATOM 1620 C CA . THR A 1 204 ? 3.982 8.282 14.733 1.00 80.50 204 THR A CA 1
ATOM 1621 C C . THR A 1 204 ? 2.611 7.692 14.996 1.00 80.50 204 THR A C 1
ATOM 1623 O O . THR A 1 204 ? 1.609 8.383 14.868 1.00 80.50 204 THR A O 1
ATOM 1626 N N . GLN A 1 205 ? 2.599 6.440 15.429 1.00 72.25 205 GLN A N 1
ATOM 1627 C CA . GLN A 1 205 ? 1.461 5.752 16.022 1.00 72.25 205 GLN A CA 1
ATOM 1628 C C . GLN A 1 205 ? 1.759 5.482 17.496 1.00 72.25 205 GLN A C 1
ATOM 1630 O O . GLN A 1 205 ? 2.909 5.215 17.861 1.00 72.25 205 GLN A O 1
ATOM 1635 N N . ASP A 1 206 ? 0.741 5.516 18.343 1.00 64.75 206 ASP A N 1
ATOM 1636 C CA . ASP A 1 206 ? 0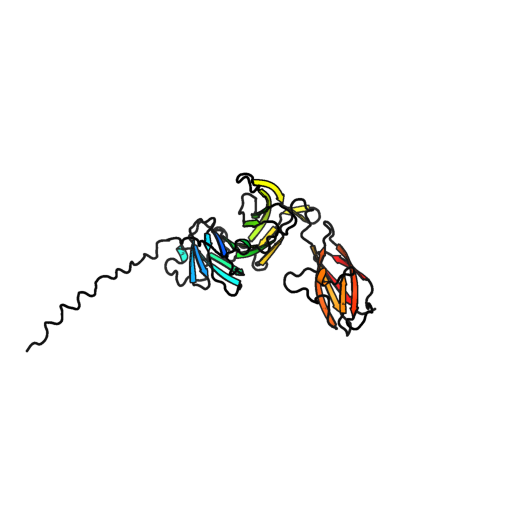.899 5.146 19.743 1.00 64.75 206 ASP A CA 1
ATOM 1637 C C . ASP A 1 206 ? 0.876 3.625 19.913 1.00 64.75 206 ASP A C 1
ATOM 1639 O O . ASP A 1 206 ? -0.060 2.936 19.515 1.00 64.75 206 ASP A O 1
ATOM 1643 N N . ILE A 1 207 ? 1.934 3.088 20.523 1.00 54.22 207 ILE A N 1
ATOM 1644 C CA . ILE A 1 207 ? 2.047 1.671 20.874 1.00 54.22 207 ILE A CA 1
ATOM 1645 C C . ILE A 1 207 ? 2.262 1.597 22.381 1.00 54.22 207 ILE A C 1
ATOM 1647 O O . ILE A 1 207 ? 3.316 1.992 22.883 1.00 54.22 207 ILE A O 1
ATOM 1651 N N . ASN A 1 208 ? 1.255 1.099 23.104 1.00 53.25 208 ASN A N 1
ATOM 1652 C CA . ASN A 1 208 ? 1.245 1.019 24.571 1.00 53.25 208 ASN A CA 1
ATOM 1653 C C . ASN A 1 208 ? 1.518 2.382 25.241 1.00 53.25 208 ASN A C 1
ATOM 1655 O O . ASN A 1 208 ? 2.389 2.498 26.105 1.00 53.25 208 ASN A O 1
ATOM 1659 N N . GLY A 1 209 ? 0.822 3.430 24.782 1.00 56.75 209 GLY A N 1
ATOM 1660 C CA . GLY A 1 209 ? 0.959 4.799 25.298 1.00 56.75 209 GLY A CA 1
ATOM 1661 C C . GLY A 1 209 ? 2.297 5.472 24.976 1.00 56.75 209 GLY A C 1
ATOM 1662 O O . GLY A 1 209 ? 2.654 6.469 25.599 1.00 56.75 209 GLY A O 1
ATOM 1663 N N . THR A 1 210 ? 3.082 4.905 24.054 1.00 54.34 210 THR A N 1
ATOM 1664 C CA . THR A 1 210 ? 4.348 5.486 23.606 1.00 54.34 210 THR A CA 1
ATOM 1665 C C . THR A 1 210 ? 4.301 5.762 22.105 1.00 54.34 210 THR A C 1
ATOM 1667 O O . THR A 1 210 ? 4.160 4.803 21.339 1.00 54.34 210 THR A O 1
ATOM 1670 N N . PRO A 1 211 ? 4.556 7.007 21.665 1.00 75.50 211 PRO A N 1
ATOM 1671 C CA . PRO A 1 211 ? 4.669 7.320 20.248 1.00 75.50 211 PRO A CA 1
ATOM 1672 C C . PRO A 1 211 ? 5.839 6.564 19.613 1.00 75.50 211 PRO A C 1
ATOM 1674 O O . PRO A 1 211 ? 6.984 6.634 20.079 1.00 75.50 211 PRO A O 1
ATOM 1677 N N . LYS A 1 212 ? 5.563 5.827 18.539 1.00 69.31 212 LYS A N 1
ATOM 1678 C CA . LYS A 1 212 ? 6.543 5.088 17.735 1.00 69.31 212 LYS A CA 1
ATOM 1679 C C . LYS A 1 212 ? 6.375 5.427 16.257 1.00 69.31 212 LYS A C 1
ATOM 1681 O O . LYS A 1 212 ? 5.258 5.696 15.833 1.00 69.31 212 LYS A O 1
ATOM 1686 N N . PRO A 1 213 ? 7.444 5.378 15.444 1.00 77.06 213 PRO A N 1
ATOM 1687 C CA . PRO A 1 213 ? 7.308 5.520 13.999 1.00 77.06 213 PRO A CA 1
ATOM 1688 C C . PRO A 1 213 ? 6.324 4.500 13.416 1.00 77.06 213 PRO A C 1
ATOM 1690 O O . PRO A 1 213 ? 6.245 3.360 13.888 1.00 77.06 213 PRO A O 1
ATOM 1693 N N . ILE A 1 214 ? 5.601 4.906 12.376 1.00 82.44 214 ILE A N 1
ATOM 1694 C CA . ILE A 1 214 ? 4.700 4.023 11.631 1.00 82.44 214 ILE A CA 1
ATOM 1695 C C . ILE A 1 214 ? 5.552 3.197 10.673 1.00 82.44 214 ILE A C 1
ATOM 1697 O O . ILE A 1 214 ? 5.967 3.687 9.627 1.00 82.44 214 ILE A O 1
ATOM 1701 N N . TRP A 1 215 ? 5.874 1.964 11.053 1.00 77.81 215 TRP A N 1
ATOM 1702 C CA . TRP A 1 215 ? 6.745 1.099 10.260 1.00 77.81 215 TRP A CA 1
ATOM 1703 C C . TRP A 1 215 ? 5.992 0.410 9.123 1.00 77.81 215 TRP A C 1
ATOM 1705 O O . TRP A 1 215 ? 4.960 -0.220 9.343 1.00 77.81 215 TRP A O 1
ATOM 1715 N N . LEU A 1 216 ? 6.583 0.450 7.932 1.00 81.12 216 LEU A N 1
ATOM 1716 C CA . LEU A 1 216 ? 6.221 -0.370 6.786 1.00 81.12 216 LEU A CA 1
ATOM 1717 C C . LEU A 1 216 ? 7.380 -1.327 6.500 1.00 81.12 216 LEU A C 1
ATOM 1719 O O . LEU A 1 216 ? 8.483 -0.899 6.171 1.00 81.12 216 LEU A O 1
ATOM 1723 N N . VAL A 1 217 ? 7.135 -2.626 6.649 1.00 77.12 217 VAL A N 1
ATOM 1724 C CA . VAL A 1 217 ? 8.140 -3.672 6.417 1.00 77.12 217 VAL A CA 1
ATOM 1725 C C . VAL A 1 217 ? 7.683 -4.526 5.247 1.00 77.12 217 VAL A C 1
ATOM 1727 O O . VAL A 1 217 ? 6.669 -5.212 5.363 1.00 77.12 217 VAL A O 1
ATOM 1730 N N . LEU A 1 218 ? 8.445 -4.492 4.157 1.00 78.00 218 LEU A N 1
ATOM 1731 C CA . LEU A 1 218 ? 8.161 -5.159 2.889 1.00 78.00 218 LEU A CA 1
ATOM 1732 C C . LEU A 1 218 ? 9.201 -6.253 2.651 1.00 78.00 218 LEU A C 1
ATOM 1734 O O . LEU A 1 218 ? 10.402 -6.003 2.717 1.00 78.00 218 LEU A O 1
ATOM 1738 N N . ASN A 1 219 ? 8.744 -7.480 2.431 1.00 73.00 219 ASN A N 1
ATOM 1739 C CA . ASN A 1 219 ? 9.586 -8.637 2.120 1.00 73.00 219 ASN A CA 1
ATOM 1740 C C . ASN A 1 219 ? 8.721 -9.758 1.534 1.00 73.00 219 ASN A C 1
ATOM 1742 O O . ASN A 1 219 ? 7.511 -9.608 1.422 1.00 73.00 219 ASN A O 1
ATOM 1746 N N . GLU A 1 220 ? 9.307 -10.917 1.232 1.00 69.69 220 GLU A N 1
ATOM 1747 C CA . GLU A 1 220 ? 8.569 -12.030 0.618 1.00 69.69 220 GLU A CA 1
ATOM 1748 C C . GLU A 1 220 ? 7.371 -12.528 1.446 1.00 69.69 220 GLU A C 1
ATOM 1750 O O . GLU A 1 220 ? 6.354 -12.926 0.883 1.00 69.69 220 GLU A O 1
ATOM 1755 N N . GLY A 1 221 ? 7.459 -12.476 2.779 1.00 64.06 221 GLY A N 1
ATOM 1756 C CA . GLY A 1 221 ? 6.346 -12.816 3.669 1.00 64.06 221 GLY A CA 1
ATOM 1757 C C . GLY A 1 221 ? 5.324 -11.688 3.843 1.00 64.06 221 GLY A C 1
ATOM 1758 O O . GLY A 1 221 ? 4.274 -11.911 4.435 1.00 64.06 221 GLY A O 1
ATOM 1759 N N . ARG A 1 222 ? 5.630 -10.479 3.357 1.00 69.38 222 ARG A N 1
ATOM 1760 C CA . ARG A 1 222 ? 4.809 -9.261 3.455 1.00 69.38 222 ARG A CA 1
ATOM 1761 C C . ARG A 1 222 ? 4.821 -8.483 2.134 1.00 69.38 222 ARG A C 1
ATOM 1763 O O . ARG A 1 222 ? 5.084 -7.282 2.110 1.00 69.38 222 ARG A O 1
ATOM 1770 N N . LYS A 1 223 ? 4.616 -9.198 1.029 1.00 74.44 223 LYS A N 1
ATOM 1771 C CA . LYS A 1 223 ? 4.695 -8.645 -0.330 1.00 74.44 223 LYS A CA 1
ATOM 1772 C C . LYS A 1 223 ? 3.405 -7.982 -0.802 1.00 74.44 223 LYS A C 1
ATOM 1774 O O . LYS A 1 223 ? 3.447 -7.214 -1.750 1.00 74.44 223 LYS A O 1
ATOM 1779 N N . ASP A 1 224 ? 2.301 -8.232 -0.109 1.00 80.50 224 ASP A N 1
ATOM 1780 C CA . ASP A 1 224 ? 1.021 -7.560 -0.291 1.00 80.50 224 ASP A CA 1
ATOM 1781 C C . ASP A 1 224 ? 0.578 -7.050 1.085 1.00 80.50 224 ASP A C 1
ATOM 1783 O O . ASP A 1 224 ? 0.417 -7.834 2.021 1.00 80.50 224 ASP A O 1
ATOM 1787 N N . ILE A 1 225 ? 0.458 -5.732 1.246 1.00 78.81 225 ILE A N 1
ATOM 1788 C CA . ILE A 1 225 ? 0.061 -5.099 2.512 1.00 78.81 225 ILE A CA 1
ATOM 1789 C C . ILE A 1 225 ? -1.026 -4.076 2.233 1.00 78.81 225 ILE A C 1
ATOM 1791 O O . ILE A 1 225 ? -0.903 -3.275 1.311 1.00 78.81 225 ILE A O 1
ATOM 1795 N N . THR A 1 226 ? -2.050 -4.043 3.082 1.00 81.81 226 THR A N 1
ATOM 1796 C CA . THR A 1 226 ? -3.026 -2.951 3.104 1.00 81.81 226 THR A CA 1
ATOM 1797 C C . THR A 1 226 ? -2.748 -2.024 4.282 1.00 81.81 226 THR A C 1
ATOM 1799 O O . THR A 1 226 ? -2.590 -2.487 5.409 1.00 81.81 226 THR A O 1
ATOM 1802 N N . MET A 1 227 ? -2.704 -0.717 4.028 1.00 78.75 227 MET A N 1
ATOM 1803 C CA . MET A 1 227 ? -2.570 0.319 5.050 1.00 78.75 227 MET A CA 1
ATOM 1804 C C . MET A 1 227 ? -3.766 1.266 4.997 1.00 78.75 227 MET A C 1
ATOM 1806 O O . MET A 1 227 ? -4.105 1.819 3.947 1.00 78.75 227 MET A O 1
ATOM 1810 N N . VAL A 1 228 ? -4.382 1.470 6.158 1.00 80.38 228 VAL A N 1
ATOM 1811 C CA . VAL A 1 228 ? -5.434 2.468 6.350 1.00 80.38 228 VAL A CA 1
ATOM 1812 C C . VAL A 1 228 ? -4.786 3.759 6.830 1.00 80.38 228 VAL A C 1
ATOM 1814 O O . VAL A 1 228 ? -4.038 3.762 7.808 1.00 80.38 228 VAL A O 1
ATOM 1817 N N . ILE A 1 229 ? -5.063 4.852 6.129 1.00 83.38 229 ILE A N 1
ATOM 1818 C CA . ILE A 1 229 ? -4.563 6.173 6.490 1.00 83.38 229 ILE A CA 1
ATOM 1819 C C . ILE A 1 229 ? -5.483 6.755 7.574 1.00 83.38 229 ILE A C 1
ATOM 1821 O O . ILE A 1 229 ? -6.695 6.829 7.346 1.00 83.38 229 ILE A O 1
ATOM 1825 N N . PRO A 1 230 ? -4.945 7.160 8.740 1.00 81.69 230 PRO A N 1
ATOM 1826 C CA . PRO A 1 230 ? -5.751 7.743 9.809 1.00 81.69 230 PRO A CA 1
ATOM 1827 C C . PRO A 1 230 ? -6.338 9.097 9.391 1.00 81.69 230 PRO A C 1
ATOM 1829 O O . PRO A 1 230 ? -5.849 9.741 8.462 1.00 81.69 230 PRO A O 1
ATOM 1832 N N . HIS A 1 231 ? -7.381 9.565 10.072 1.00 80.06 231 HIS A N 1
ATOM 1833 C CA . HIS A 1 231 ? -7.836 10.952 9.935 1.00 80.06 231 HIS A CA 1
ATOM 1834 C C . HIS A 1 231 ? -7.011 11.870 10.839 1.00 80.06 231 HIS A C 1
ATOM 1836 O O . HIS A 1 231 ? -6.492 11.459 11.878 1.00 80.06 231 HIS A O 1
ATOM 1842 N N . LEU A 1 232 ? -6.870 13.130 10.433 1.00 77.31 232 LEU A N 1
ATOM 1843 C CA . LEU A 1 232 ? -6.205 14.139 11.245 1.00 77.31 232 LEU A CA 1
ATOM 1844 C C . LEU A 1 232 ? -7.095 14.517 12.438 1.00 77.31 232 LEU A C 1
ATOM 1846 O O . LEU A 1 232 ? -8.273 14.805 12.260 1.00 77.31 232 LEU A O 1
ATOM 1850 N N . ASN A 1 233 ? -6.519 14.581 13.641 1.00 69.44 233 ASN A N 1
ATOM 1851 C CA . ASN A 1 233 ? -7.205 14.918 14.902 1.00 69.44 233 ASN A CA 1
ATOM 1852 C C . ASN A 1 233 ? -8.281 13.939 15.373 1.00 69.44 233 ASN A C 1
ATOM 1854 O O . ASN A 1 233 ? -8.823 14.141 16.463 1.00 69.44 233 ASN A O 1
ATOM 1858 N N . ASP A 1 234 ? -8.542 12.867 14.629 1.00 61.59 234 ASP A N 1
ATOM 1859 C CA . ASP A 1 234 ? -9.011 11.671 15.300 1.00 61.59 234 ASP A CA 1
ATOM 1860 C C . ASP A 1 234 ? -7.954 11.333 16.352 1.00 61.59 234 ASP A C 1
ATOM 1862 O O . ASP A 1 234 ? -6.743 11.418 16.090 1.00 61.59 234 ASP A O 1
ATOM 1866 N N . ALA A 1 235 ? -8.426 11.008 17.562 1.00 49.06 235 ALA A N 1
ATOM 1867 C CA . ALA A 1 235 ? -7.707 10.130 18.476 1.00 49.06 235 ALA A CA 1
ATOM 1868 C C . ALA A 1 235 ? -6.886 9.186 17.603 1.00 49.06 235 ALA A C 1
ATOM 1870 O O . ALA A 1 235 ? -7.484 8.575 16.712 1.00 49.06 235 ALA A O 1
ATOM 1871 N N . GLN A 1 236 ? -5.549 9.189 17.729 1.00 44.94 236 GLN A N 1
ATOM 1872 C CA . GLN A 1 236 ? -4.696 8.277 16.970 1.00 44.94 236 GLN A CA 1
ATOM 1873 C C . GLN A 1 236 ? -5.178 6.896 17.373 1.00 44.94 236 GLN A C 1
ATOM 1875 O O . GLN A 1 236 ? -4.723 6.353 18.376 1.00 44.94 236 GLN A O 1
ATOM 1880 N N . ASN A 1 237 ? -6.180 6.388 16.658 1.00 39.72 237 ASN A N 1
ATOM 1881 C CA . ASN A 1 237 ? -6.834 5.147 16.964 1.00 39.72 237 ASN A CA 1
ATOM 1882 C C . ASN A 1 237 ? -5.755 4.156 16.612 1.00 39.72 237 ASN A C 1
ATOM 1884 O O . ASN A 1 237 ? -5.500 3.872 15.439 1.00 39.72 237 ASN A O 1
ATOM 1888 N N . THR A 1 238 ? -5.030 3.797 17.671 1.00 43.97 238 THR A N 1
ATOM 1889 C CA . THR A 1 238 ? -4.168 2.646 17.818 1.00 43.97 238 THR A CA 1
ATOM 1890 C C . THR A 1 238 ? -4.647 1.642 16.797 1.00 43.97 238 THR A C 1
ATOM 1892 O O . THR A 1 238 ? -5.787 1.198 16.910 1.00 43.97 238 THR A O 1
ATOM 1895 N N . GLY A 1 239 ? -3.865 1.455 15.719 1.00 49.97 239 GLY A N 1
ATOM 1896 C CA . GLY A 1 239 ? -4.358 0.825 14.491 1.00 49.97 239 GLY A CA 1
ATOM 1897 C C . GLY A 1 239 ? -5.273 -0.330 14.851 1.00 49.97 239 GLY A C 1
ATOM 1898 O O . GLY A 1 239 ? -4.826 -1.167 15.632 1.00 49.97 239 GLY A O 1
ATOM 1899 N N . THR A 1 240 ? -6.547 -0.257 14.428 1.00 54.72 240 THR A N 1
ATOM 1900 C CA . THR A 1 240 ? -7.657 -1.065 14.956 1.00 54.72 240 THR A CA 1
ATOM 1901 C C . THR A 1 240 ? -7.143 -2.428 15.381 1.00 54.72 240 THR A C 1
ATOM 1903 O O . THR A 1 240 ? -6.747 -3.229 14.535 1.00 54.72 240 THR A O 1
ATOM 1906 N N . LYS A 1 241 ? -7.034 -2.651 16.693 1.00 67.75 241 LYS A N 1
ATOM 1907 C CA . LYS A 1 241 ? -6.474 -3.905 17.189 1.00 67.75 241 LYS A CA 1
ATOM 1908 C C . LYS A 1 241 ? -7.513 -4.978 16.933 1.00 67.75 241 LYS A C 1
ATOM 1910 O O . LYS A 1 241 ? -8.696 -4.746 17.167 1.00 67.75 241 LYS A O 1
ATOM 1915 N N . TYR A 1 242 ? -7.092 -6.143 16.475 1.00 76.62 242 TYR A N 1
ATOM 1916 C CA . TYR A 1 242 ? -8.005 -7.258 16.278 1.00 76.62 242 TYR A CA 1
ATOM 1917 C C . TYR A 1 242 ? -7.731 -8.316 17.335 1.00 76.62 242 TYR A C 1
ATOM 1919 O O . TYR A 1 242 ? -6.580 -8.623 17.638 1.00 76.62 242 TYR A O 1
ATOM 1927 N N . ALA A 1 243 ? -8.795 -8.878 17.889 1.00 82.69 243 ALA A N 1
ATOM 1928 C CA . ALA A 1 243 ? -8.721 -10.105 18.661 1.00 82.69 243 ALA A CA 1
ATOM 1929 C C . ALA A 1 243 ? -9.251 -11.263 17.814 1.00 82.69 243 ALA A C 1
ATOM 1931 O O . ALA A 1 243 ? -10.273 -11.128 17.137 1.00 82.69 243 ALA A O 1
ATOM 1932 N N . GLY A 1 244 ? -8.570 -12.403 17.863 1.00 82.44 244 GLY A N 1
ATOM 1933 C CA . GLY A 1 244 ? -9.084 -13.651 17.322 1.00 82.44 244 GLY A CA 1
ATOM 1934 C C . GLY A 1 244 ? -10.147 -14.232 18.253 1.00 82.44 244 GLY A C 1
ATOM 1935 O O . GLY A 1 244 ? -9.929 -14.365 19.457 1.00 82.44 244 GLY A O 1
ATOM 1936 N N . LEU A 1 245 ? -11.289 -14.620 17.701 1.00 92.00 245 LEU A N 1
ATOM 1937 C CA . LEU A 1 245 ? -12.327 -15.366 18.401 1.00 92.00 245 LEU A CA 1
ATOM 1938 C C . LEU A 1 245 ? -12.629 -16.637 17.618 1.00 92.00 245 LEU A C 1
ATOM 1940 O O . LEU A 1 245 ? -13.261 -16.583 16.567 1.00 92.00 245 LEU A O 1
ATOM 1944 N N . THR A 1 246 ? -12.196 -17.781 18.133 1.00 92.12 246 THR A N 1
ATOM 1945 C CA . THR A 1 246 ? -12.605 -19.086 17.617 1.00 92.12 246 THR A CA 1
ATOM 1946 C C . THR A 1 246 ? -13.902 -19.494 18.290 1.00 92.12 246 THR A C 1
ATOM 1948 O O . THR A 1 246 ? -13.935 -19.684 19.502 1.00 92.12 246 THR A O 1
ATOM 1951 N N . VAL A 1 247 ? -14.962 -19.652 17.507 1.00 91.25 247 VAL A N 1
ATOM 1952 C CA . VAL A 1 247 ? -16.216 -20.245 17.974 1.00 91.25 247 VAL A CA 1
ATOM 1953 C C . VAL A 1 247 ? -16.221 -21.708 17.566 1.00 91.25 247 VAL A C 1
ATOM 1955 O O . VAL A 1 247 ? -16.048 -22.012 16.386 1.00 91.25 247 VAL A O 1
ATOM 1958 N N . GLN A 1 248 ? -16.400 -22.602 18.532 1.00 92.56 248 GLN A N 1
ATOM 1959 C CA . GLN A 1 248 ? -16.500 -24.042 18.329 1.00 92.56 248 GLN A CA 1
ATOM 1960 C C . GLN A 1 248 ? -17.915 -24.496 18.679 1.00 92.56 248 GLN A C 1
ATOM 1962 O O . GLN A 1 248 ? -18.361 -24.306 19.801 1.00 92.56 248 GLN A O 1
ATOM 1967 N N . ASN A 1 249 ? -18.614 -25.087 17.717 1.00 88.69 249 ASN A N 1
ATOM 1968 C CA . ASN A 1 249 ? -19.928 -25.676 17.921 1.00 88.69 249 ASN A CA 1
ATOM 1969 C C . ASN A 1 249 ? -19.783 -27.177 18.177 1.00 88.69 249 ASN A C 1
ATOM 1971 O O . ASN A 1 249 ? -19.506 -27.924 17.240 1.00 88.69 249 ASN A O 1
ATOM 1975 N N . ASP A 1 250 ? -20.006 -27.612 19.416 1.00 92.62 250 ASP A N 1
ATOM 1976 C CA . ASP A 1 250 ? -19.967 -29.025 19.816 1.00 92.62 250 ASP A CA 1
ATOM 1977 C C . ASP A 1 250 ? -21.357 -29.686 19.786 1.00 92.62 250 ASP A C 1
ATOM 1979 O O . ASP A 1 250 ? -21.513 -30.862 20.132 1.00 92.62 250 ASP A O 1
ATOM 1983 N N . LEU A 1 251 ? -22.377 -28.964 19.320 1.00 85.25 251 LEU A N 1
ATOM 1984 C CA . LEU A 1 251 ? -23.724 -29.488 19.145 1.00 85.25 251 LEU A CA 1
ATOM 1985 C C . LEU A 1 251 ? -23.865 -30.265 17.831 1.00 85.25 251 LEU A C 1
ATOM 1987 O O . LEU A 1 251 ? -23.158 -30.049 16.845 1.00 85.25 251 LEU A O 1
ATOM 1991 N N . ALA A 1 252 ? -24.872 -31.141 17.802 1.00 86.00 252 ALA A N 1
ATOM 1992 C CA . ALA A 1 252 ? -25.287 -31.889 16.613 1.00 86.00 252 ALA A CA 1
ATOM 1993 C C . ALA A 1 252 ? -26.130 -31.059 15.622 1.00 86.00 252 ALA A C 1
ATOM 1995 O O . ALA A 1 252 ? -26.653 -31.606 14.651 1.00 86.00 252 ALA A O 1
ATOM 1996 N N . GLU A 1 253 ? -26.307 -29.765 15.888 1.00 80.38 253 GLU A N 1
ATOM 1997 C CA . GLU A 1 253 ? -27.121 -28.846 15.098 1.00 80.38 253 GLU A CA 1
ATOM 1998 C C . GLU A 1 253 ? -26.321 -27.580 14.772 1.00 80.38 253 GLU A C 1
ATOM 2000 O O . GLU A 1 253 ? -25.480 -27.164 15.572 1.00 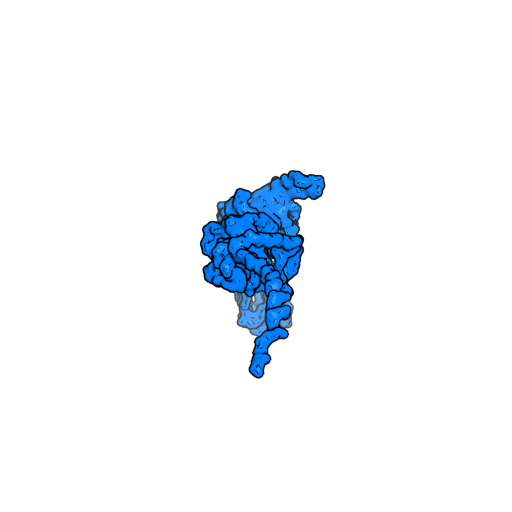80.38 253 GLU A O 1
ATOM 2005 N N . PRO A 1 254 ? -26.574 -26.937 13.621 1.00 83.44 254 PRO A N 1
ATOM 2006 C CA . PRO A 1 254 ? -25.925 -25.684 13.288 1.00 83.44 254 PRO A CA 1
ATOM 2007 C C . PRO A 1 254 ? -26.480 -24.538 14.142 1.00 83.44 254 PRO A C 1
ATOM 2009 O O . PRO A 1 254 ? -27.692 -24.423 14.375 1.00 83.44 254 PRO A O 1
ATOM 2012 N N . VAL A 1 255 ? -25.583 -23.654 14.564 1.00 87.25 255 VAL A N 1
ATOM 2013 C CA . VAL A 1 255 ? -25.881 -22.537 15.463 1.00 87.25 255 VAL A CA 1
ATOM 2014 C C . VAL A 1 255 ? -25.634 -21.200 14.791 1.00 87.25 255 VAL A C 1
ATOM 2016 O O . VAL A 1 255 ? -24.753 -21.062 13.946 1.00 87.25 255 VAL A O 1
ATOM 2019 N N . ARG A 1 256 ? -26.408 -20.196 15.196 1.00 89.25 256 ARG A N 1
ATOM 2020 C CA . ARG A 1 256 ? -26.234 -18.798 14.822 1.00 89.25 256 ARG A CA 1
ATOM 2021 C C . ARG A 1 256 ? -25.629 -18.016 15.979 1.00 89.25 256 ARG A C 1
ATOM 2023 O O . ARG A 1 256 ? -26.152 -18.065 17.090 1.00 89.25 256 ARG A O 1
ATOM 2030 N N . ILE A 1 257 ? -24.571 -17.269 15.688 1.00 90.81 257 ILE A N 1
ATOM 2031 C CA . ILE A 1 257 ? -23.750 -16.557 16.665 1.00 90.81 257 ILE A CA 1
ATOM 2032 C C . ILE A 1 257 ? -24.051 -15.061 16.643 1.00 90.81 257 ILE A C 1
ATOM 2034 O O . ILE A 1 257 ? -24.019 -14.410 15.591 1.00 90.81 257 ILE A O 1
ATOM 2038 N N . GLN A 1 258 ? -24.283 -14.501 17.827 1.00 89.94 258 GLN A N 1
ATOM 2039 C CA . GLN A 1 258 ? -24.397 -13.062 18.033 1.00 89.94 258 GLN A CA 1
ATOM 2040 C C . GLN A 1 258 ? -23.370 -12.565 19.055 1.00 89.94 258 GLN A C 1
ATOM 2042 O O . GLN A 1 258 ? -23.066 -13.242 20.035 1.00 89.94 258 GLN A O 1
ATOM 2047 N N . VAL A 1 259 ? -22.878 -11.353 18.813 1.00 87.38 259 VAL A N 1
ATOM 2048 C CA . VAL A 1 259 ? -21.972 -10.575 19.657 1.00 87.38 259 VAL A CA 1
ATOM 2049 C C . VAL A 1 259 ? -22.698 -9.292 20.041 1.00 87.38 259 VAL A C 1
ATOM 2051 O O . VAL A 1 259 ? -23.133 -8.535 19.173 1.00 87.38 259 VAL A O 1
ATOM 2054 N N . ASN A 1 260 ? -22.867 -9.042 21.338 1.00 88.12 260 ASN A N 1
ATOM 2055 C CA . ASN A 1 260 ? -23.586 -7.880 21.872 1.00 88.12 260 ASN A CA 1
ATOM 2056 C C . ASN A 1 260 ? -24.995 -7.710 21.260 1.00 88.12 260 ASN A C 1
ATOM 2058 O O . ASN A 1 260 ? -25.444 -6.596 20.992 1.00 88.12 260 ASN A O 1
ATOM 2062 N N . GLY A 1 261 ? -25.685 -8.827 20.999 1.00 84.44 261 GLY A N 1
ATOM 2063 C CA . GLY A 1 261 ? -27.030 -8.847 20.409 1.00 84.44 261 GLY A CA 1
ATOM 2064 C C . GLY A 1 261 ? -27.092 -8.573 18.901 1.00 84.44 261 GLY A C 1
ATOM 2065 O O . GLY A 1 261 ? -28.185 -8.413 18.362 1.00 84.44 261 GLY A O 1
ATOM 2066 N N . THR A 1 262 ? -25.949 -8.521 18.211 1.00 83.12 262 THR A N 1
ATOM 2067 C CA . THR A 1 262 ? -25.858 -8.386 16.748 1.00 83.12 262 THR A CA 1
ATOM 2068 C C . THR A 1 262 ? -25.211 -9.635 16.155 1.00 83.12 262 THR A C 1
ATOM 2070 O O . THR A 1 262 ? -24.308 -10.193 16.764 1.00 83.12 262 THR A O 1
ATOM 2073 N N . GLU A 1 263 ? -25.638 -10.103 14.979 1.00 81.94 263 GLU A N 1
ATOM 2074 C CA . GLU A 1 263 ? -24.975 -11.233 14.303 1.00 81.94 263 GLU A CA 1
ATOM 2075 C C . GLU A 1 263 ? -23.480 -10.938 14.084 1.00 81.94 263 GLU A C 1
ATOM 2077 O O . GLU A 1 263 ? -23.124 -9.848 13.629 1.00 81.94 263 GLU A O 1
ATOM 2082 N N . ILE A 1 264 ? -22.612 -11.907 14.409 1.00 81.19 264 ILE A N 1
ATOM 2083 C CA . ILE A 1 264 ? -21.146 -11.722 14.434 1.00 81.19 264 ILE A CA 1
ATOM 2084 C C . ILE A 1 264 ? -20.568 -11.254 13.091 1.00 81.19 264 ILE A C 1
ATOM 2086 O O . ILE A 1 264 ? -19.592 -10.510 13.068 1.00 81.19 264 ILE A O 1
ATOM 2090 N N . GLU A 1 265 ? -21.216 -11.602 11.978 1.00 75.69 265 GLU A N 1
ATOM 2091 C CA . GLU A 1 265 ? -20.836 -11.186 10.622 1.00 75.69 265 GLU A CA 1
ATOM 2092 C C . GLU A 1 265 ? -20.915 -9.671 10.379 1.00 75.69 265 GLU A C 1
ATOM 2094 O O . GLU A 1 265 ? -20.256 -9.159 9.479 1.00 75.69 265 GLU A O 1
ATOM 2099 N N . ASN A 1 266 ? -21.690 -8.950 11.196 1.00 74.06 266 ASN A N 1
ATOM 2100 C CA . ASN A 1 266 ? -21.791 -7.490 11.151 1.00 74.06 266 ASN A CA 1
ATOM 2101 C C . ASN A 1 266 ? -20.776 -6.795 12.072 1.00 74.06 266 ASN A C 1
ATOM 2103 O O . ASN A 1 266 ? -20.734 -5.567 12.122 1.00 74.06 266 ASN A O 1
ATOM 2107 N N . VAL A 1 267 ? -20.003 -7.567 12.841 1.00 76.94 267 VAL A N 1
ATOM 2108 C CA . VAL A 1 267 ? -19.054 -7.062 13.845 1.00 76.94 267 VAL A CA 1
ATOM 2109 C C . VAL A 1 267 ? -17.618 -7.460 13.499 1.00 76.94 267 VAL A C 1
ATOM 2111 O O . VAL A 1 267 ? -16.690 -6.708 13.785 1.00 76.94 267 VAL A O 1
ATOM 2114 N N . CYS A 1 268 ? -17.414 -8.627 12.886 1.00 72.56 268 CYS A N 1
ATOM 2115 C CA . CYS A 1 268 ? -16.089 -9.124 12.541 1.00 72.56 268 CYS A CA 1
ATOM 2116 C C . CYS A 1 268 ? -15.490 -8.445 11.300 1.00 72.56 268 CYS A C 1
ATOM 2118 O O . CYS A 1 268 ? -16.193 -8.040 10.374 1.00 72.56 268 CYS A O 1
ATOM 2120 N N . TYR A 1 269 ? -14.164 -8.405 11.257 1.00 75.81 269 TYR A N 1
ATOM 2121 C CA . TYR A 1 269 ? -13.369 -8.026 10.101 1.00 75.81 269 TYR A CA 1
ATOM 2122 C C . TYR A 1 269 ? -13.057 -9.242 9.223 1.00 75.81 269 TYR A C 1
ATOM 2124 O O . TYR A 1 269 ? -12.706 -10.313 9.721 1.00 75.81 269 TYR A O 1
ATOM 2132 N N . LEU A 1 270 ? -13.136 -9.043 7.907 1.00 58.53 270 LEU A N 1
ATOM 2133 C CA . LEU A 1 270 ? -12.652 -9.975 6.895 1.00 58.53 270 LEU A CA 1
ATOM 2134 C C . LEU A 1 270 ? -11.671 -9.238 5.986 1.00 58.53 270 LEU A C 1
ATOM 2136 O O . LEU A 1 270 ? -12.011 -8.207 5.410 1.00 58.53 270 LEU A O 1
ATOM 2140 N N . GLU A 1 271 ? -10.473 -9.796 5.827 1.00 44.38 271 GLU A N 1
ATOM 2141 C CA . GLU A 1 271 ? -9.471 -9.274 4.892 1.00 44.38 271 GLU A CA 1
ATOM 2142 C C . GLU A 1 271 ? -9.947 -9.418 3.436 1.00 44.38 271 GLU A C 1
ATOM 2144 O O . GLU A 1 271 ? -9.748 -8.525 2.616 1.00 44.38 271 GLU A O 1
ATOM 2149 N N . THR A 1 272 ? -10.637 -10.524 3.129 1.00 42.91 272 THR A N 1
ATOM 2150 C CA . THR A 1 272 ? -11.298 -10.797 1.845 1.00 42.91 272 THR A CA 1
ATOM 2151 C C . THR A 1 272 ? -12.522 -11.705 2.053 1.00 42.91 272 THR A C 1
ATOM 2153 O O . THR A 1 272 ? -12.594 -12.439 3.038 1.00 42.91 272 THR A O 1
ATOM 2156 N N . GLY A 1 273 ? -13.483 -11.691 1.120 1.00 52.31 273 GLY A N 1
ATOM 2157 C CA . GLY A 1 273 ? -14.636 -12.607 1.115 1.00 52.31 273 GLY A CA 1
ATOM 2158 C C . GLY A 1 273 ? -15.991 -11.946 1.395 1.00 52.31 273 GLY A C 1
ATOM 2159 O O . GLY A 1 273 ? -16.106 -10.726 1.461 1.00 52.31 273 GLY A O 1
ATOM 2160 N N . SER A 1 274 ? -17.041 -12.765 1.501 1.00 60.69 274 SER A N 1
ATOM 2161 C CA . SER A 1 274 ? -18.405 -12.318 1.813 1.00 60.69 274 SER A CA 1
ATOM 2162 C C . SER A 1 274 ? -18.746 -12.622 3.268 1.00 60.69 274 SER A C 1
ATOM 2164 O O . SER A 1 274 ? -18.472 -13.719 3.745 1.00 60.69 274 SER A O 1
ATOM 2166 N N . THR A 1 275 ? -19.397 -11.678 3.946 1.00 66.75 275 THR A N 1
ATOM 2167 C CA . THR A 1 275 ? -19.934 -11.856 5.304 1.00 66.75 275 THR A CA 1
ATOM 2168 C C . THR A 1 275 ? -21.260 -12.622 5.330 1.00 66.75 275 THR A C 1
ATOM 2170 O O . THR A 1 275 ? -21.766 -12.917 6.406 1.00 66.75 275 THR A O 1
ATOM 2173 N N . GLN A 1 276 ? -21.840 -12.958 4.171 1.00 67.44 276 GLN A N 1
ATOM 2174 C CA . GLN A 1 276 ? -23.164 -13.577 4.099 1.00 67.44 276 GLN A CA 1
ATOM 2175 C C . GLN A 1 276 ? -23.221 -14.906 4.859 1.00 67.44 276 GLN A C 1
ATOM 2177 O O . GLN A 1 276 ? -22.558 -15.871 4.477 1.00 67.44 276 GLN A O 1
ATOM 2182 N N . ASN A 1 277 ? -24.083 -14.966 5.880 1.00 74.00 277 ASN A N 1
ATOM 2183 C CA . ASN A 1 277 ? -24.316 -16.152 6.707 1.00 74.00 277 ASN A CA 1
ATOM 2184 C C . ASN A 1 277 ? -23.058 -16.656 7.440 1.00 74.00 277 ASN A C 1
ATOM 2186 O O . ASN A 1 277 ? -23.015 -17.810 7.871 1.00 74.00 277 ASN A O 1
ATOM 2190 N N . LEU A 1 278 ? -22.045 -15.799 7.607 1.00 77.44 278 LEU A N 1
ATOM 2191 C CA . LEU A 1 278 ? -20.841 -16.121 8.371 1.00 77.44 278 LEU A CA 1
ATOM 2192 C C . LEU A 1 278 ? -21.151 -16.279 9.864 1.00 77.44 278 LEU A C 1
ATOM 2194 O O . LEU A 1 278 ? -20.386 -16.888 10.602 1.00 77.44 278 LEU A O 1
ATOM 2198 N N . SER A 1 279 ? -22.290 -15.759 10.315 1.00 85.12 279 SER A N 1
ATOM 2199 C CA . SER A 1 279 ? -22.810 -15.972 11.663 1.00 85.12 279 SER A CA 1
ATOM 2200 C C . SER A 1 279 ? -23.297 -17.396 11.944 1.00 85.12 279 SER A C 1
ATOM 2202 O O . SER A 1 279 ? -23.573 -17.703 13.101 1.00 85.12 279 SER A O 1
ATOM 2204 N N . THR A 1 280 ? -23.394 -18.269 10.936 1.00 87.81 280 THR A N 1
ATOM 2205 C CA . THR A 1 280 ? -23.810 -19.666 11.110 1.00 87.81 280 THR A CA 1
ATOM 2206 C C . THR A 1 280 ? -22.605 -20.604 11.172 1.00 87.81 280 THR A C 1
ATOM 2208 O O . THR A 1 280 ? -21.842 -20.699 10.212 1.00 87.81 280 THR A O 1
ATOM 2211 N N . ILE A 1 281 ? -22.489 -21.371 12.257 1.00 85.69 281 ILE A N 1
ATOM 2212 C CA . ILE A 1 281 ? -21.493 -22.436 12.430 1.00 85.69 281 ILE A CA 1
ATOM 2213 C C . ILE A 1 281 ? -22.190 -23.791 12.296 1.00 85.69 281 ILE A C 1
ATOM 2215 O O . ILE A 1 281 ? -23.194 -24.043 12.962 1.00 85.69 281 ILE A O 1
ATOM 2219 N N . ALA A 1 282 ? -21.675 -24.664 11.428 1.00 75.62 282 ALA A N 1
ATOM 2220 C CA . ALA A 1 282 ? -22.211 -26.013 11.240 1.00 75.62 282 ALA A CA 1
ATOM 2221 C C . ALA A 1 282 ? -22.000 -26.890 12.486 1.00 75.62 282 ALA A C 1
ATOM 2223 O O . ALA A 1 282 ? -21.189 -26.564 13.356 1.00 75.62 282 ALA A O 1
ATOM 2224 N N . GLU A 1 283 ? -22.718 -28.003 12.573 1.00 82.81 283 GLU A N 1
ATOM 2225 C CA . GLU A 1 283 ? -22.536 -29.001 13.627 1.00 82.81 283 GLU A CA 1
ATOM 2226 C C . GLU A 1 283 ? -21.078 -29.490 13.706 1.00 82.81 283 GLU A C 1
ATOM 2228 O O . GLU A 1 283 ? -20.429 -29.697 12.676 1.00 82.81 283 GLU A O 1
ATOM 2233 N N . TYR A 1 284 ? -20.553 -29.670 14.922 1.00 81.12 284 TYR A N 1
ATOM 2234 C CA . TYR A 1 284 ? -19.186 -30.158 15.179 1.00 81.12 284 TYR A CA 1
ATOM 2235 C C . TYR A 1 284 ? -18.080 -29.426 14.402 1.00 81.12 284 TYR A C 1
ATOM 2237 O O . TYR A 1 284 ? -17.107 -30.036 13.944 1.00 81.12 284 TYR A O 1
ATOM 2245 N N . SER A 1 285 ? -18.240 -28.119 14.207 1.00 78.00 285 SER A N 1
ATOM 2246 C CA . SER A 1 285 ? -17.319 -27.301 13.421 1.00 78.00 285 SER A CA 1
ATOM 2247 C C . SER A 1 285 ? -16.882 -26.060 14.179 1.00 78.00 285 SER A C 1
ATOM 2249 O O . SER A 1 285 ? -17.445 -25.702 15.213 1.00 78.00 285 SER A O 1
ATOM 2251 N N . SER A 1 286 ? -15.851 -25.399 13.667 1.00 86.06 286 SER A N 1
ATOM 2252 C CA . SER A 1 286 ? -15.358 -24.163 14.245 1.00 86.06 286 SER A CA 1
ATOM 2253 C C . SER A 1 286 ? -14.971 -23.157 13.176 1.00 86.06 286 SER A C 1
ATOM 2255 O O . SER A 1 286 ? -14.660 -23.510 12.035 1.00 86.06 286 SER A O 1
ATOM 2257 N N . TYR A 1 287 ? -14.999 -21.886 13.562 1.00 82.25 287 TYR A N 1
ATOM 2258 C CA . TYR A 1 287 ? -14.553 -20.779 12.729 1.00 82.25 287 TYR A CA 1
ATOM 2259 C C . TYR A 1 287 ? -13.900 -19.701 13.590 1.00 82.25 287 TYR A C 1
ATOM 2261 O O . TYR A 1 287 ? -14.350 -19.432 14.706 1.00 82.25 287 TYR A O 1
ATOM 2269 N N . THR A 1 288 ? -12.846 -19.079 13.065 1.00 85.50 288 THR A N 1
ATOM 2270 C CA . THR A 1 288 ? -12.135 -17.986 13.732 1.00 85.50 288 THR A CA 1
ATOM 2271 C C . THR A 1 288 ? -12.493 -16.654 13.088 1.00 85.50 288 THR A C 1
ATOM 2273 O O . THR A 1 288 ? -12.266 -16.448 11.899 1.00 85.50 288 THR A O 1
ATOM 2276 N N . TYR A 1 289 ? -13.020 -15.742 13.897 1.00 82.31 289 TYR A N 1
ATOM 2277 C CA . TYR A 1 289 ? -13.360 -14.370 13.538 1.00 82.31 289 TYR A CA 1
ATOM 2278 C C . TYR A 1 289 ? -12.291 -13.403 14.045 1.00 82.31 289 TYR A C 1
ATOM 2280 O O . TYR A 1 289 ? -11.680 -13.643 15.085 1.00 82.31 289 TYR A O 1
ATOM 2288 N N . TYR A 1 290 ? -12.124 -12.272 13.363 1.00 82.94 290 TYR A N 1
ATOM 2289 C CA . TYR A 1 290 ? -11.305 -11.159 13.844 1.00 82.94 290 TYR A CA 1
ATOM 2290 C C . TYR A 1 290 ? -12.217 -10.031 14.316 1.00 82.94 290 TYR A C 1
ATOM 2292 O O . TYR A 1 290 ? -12.939 -9.444 13.517 1.00 82.94 290 TYR A O 1
ATOM 2300 N N . ILE A 1 291 ? -12.224 -9.741 15.615 1.00 82.62 291 ILE A N 1
ATOM 2301 C CA . ILE A 1 291 ? -13.104 -8.733 16.215 1.00 82.62 291 ILE A CA 1
ATOM 2302 C C . ILE A 1 291 ? -12.306 -7.449 16.463 1.00 82.62 291 ILE A C 1
ATOM 2304 O O . ILE A 1 291 ? -11.281 -7.512 17.147 1.00 82.62 291 ILE A O 1
ATOM 2308 N N . PRO A 1 292 ? -12.739 -6.294 15.927 1.00 76.00 292 PRO A N 1
ATOM 2309 C CA . PRO A 1 292 ? -12.056 -5.031 16.153 1.00 76.00 292 PRO A CA 1
ATOM 2310 C C . PRO A 1 292 ? -12.239 -4.551 17.600 1.00 76.00 292 PRO A C 1
ATOM 2312 O O . PRO A 1 292 ? -13.340 -4.560 18.153 1.00 76.00 292 PRO A O 1
ATOM 2315 N N . ILE A 1 293 ? -11.151 -4.081 18.198 1.00 78.12 293 ILE A N 1
ATOM 2316 C CA . ILE A 1 293 ? -11.098 -3.387 19.481 1.00 78.12 293 ILE A CA 1
ATOM 2317 C C . ILE A 1 293 ? -10.996 -1.895 19.166 1.00 78.12 293 ILE A C 1
ATOM 2319 O O . ILE A 1 293 ? -9.935 -1.392 18.804 1.00 78.12 293 ILE A O 1
ATOM 2323 N N . ASN A 1 294 ? -12.135 -1.208 19.259 1.00 64.12 294 ASN A N 1
ATOM 2324 C CA . ASN A 1 294 ? -12.290 0.187 18.828 1.00 64.12 294 ASN A CA 1
ATOM 2325 C C . ASN A 1 294 ? -12.009 1.217 19.936 1.00 64.12 294 ASN A C 1
ATOM 2327 O O . ASN A 1 294 ? -12.141 2.414 19.705 1.00 64.12 294 ASN A O 1
ATOM 2331 N N . GLU A 1 295 ? -11.676 0.772 21.148 1.00 68.94 295 GLU A N 1
ATOM 2332 C CA . GLU A 1 295 ? -11.357 1.662 22.264 1.00 68.94 295 GLU A CA 1
ATOM 2333 C C . GLU A 1 295 ? -9.857 1.992 22.263 1.00 68.94 295 GLU A C 1
ATOM 2335 O O . GLU A 1 295 ? -9.015 1.098 22.349 1.00 68.94 295 GLU A O 1
ATOM 2340 N N . GLU A 1 296 ? -9.545 3.288 22.191 1.00 51.47 296 GLU A N 1
ATOM 2341 C CA . GLU A 1 296 ? -8.218 3.876 21.931 1.00 51.47 296 GLU A CA 1
ATOM 2342 C C . GLU A 1 296 ? -7.083 3.305 22.809 1.00 51.47 296 GLU A C 1
ATOM 2344 O O . GLU A 1 296 ? -5.954 3.138 22.344 1.00 51.47 296 GLU A O 1
ATOM 2349 N N . GLU A 1 297 ? -7.384 2.901 24.047 1.00 54.22 297 GLU A N 1
ATOM 2350 C CA . GLU A 1 297 ? -6.419 2.329 24.999 1.00 54.22 297 GLU A CA 1
ATOM 2351 C C . GLU A 1 297 ? -6.691 0.861 25.362 1.00 54.22 297 GLU A C 1
ATOM 2353 O O . GLU A 1 297 ? -5.892 0.233 26.063 1.00 54.22 297 GLU A O 1
ATOM 2358 N N . ALA A 1 298 ? -7.784 0.276 24.875 1.00 62.62 298 ALA A N 1
ATOM 2359 C CA . ALA A 1 298 ? -8.137 -1.088 25.222 1.00 62.62 298 ALA A CA 1
ATOM 2360 C C . ALA A 1 298 ? -7.152 -2.071 24.578 1.00 62.62 298 ALA A C 1
ATOM 2362 O O . ALA A 1 298 ? -6.905 -2.076 23.369 1.00 62.62 298 ALA A O 1
ATOM 2363 N N . THR A 1 299 ? -6.547 -2.920 25.403 1.00 76.69 299 THR A N 1
ATOM 2364 C CA . THR A 1 299 ? -5.929 -4.178 24.960 1.00 76.69 299 THR A CA 1
ATOM 2365 C C . THR A 1 299 ? -6.905 -5.336 25.082 1.00 76.69 299 THR A C 1
ATOM 2367 O O . THR A 1 299 ? -6.605 -6.424 24.604 1.00 76.69 299 THR A O 1
ATOM 2370 N N . GLN A 1 300 ? -8.052 -5.106 25.725 1.00 84.69 300 GLN A N 1
ATOM 2371 C CA . GLN A 1 300 ? -9.087 -6.094 25.945 1.00 84.69 300 GLN A CA 1
ATOM 2372 C C . GLN A 1 300 ? -10.469 -5.470 25.808 1.00 84.69 300 GLN A C 1
ATOM 2374 O O . GLN A 1 300 ? -10.689 -4.363 26.293 1.00 84.69 300 GLN A O 1
ATOM 2379 N N . ILE A 1 301 ? -11.405 -6.202 25.215 1.00 89.88 301 ILE A N 1
ATOM 2380 C CA . ILE A 1 301 ? -12.831 -5.865 25.243 1.00 89.88 301 ILE A CA 1
ATOM 2381 C C . ILE A 1 301 ? -13.610 -7.020 25.844 1.00 89.88 301 ILE A C 1
ATOM 2383 O O . ILE A 1 301 ? -13.255 -8.184 25.669 1.00 89.88 301 ILE A O 1
ATOM 2387 N N . ASN A 1 302 ? -14.695 -6.692 26.534 1.00 92.75 302 ASN A N 1
ATOM 2388 C CA . ASN A 1 302 ? -15.675 -7.681 26.942 1.00 92.75 302 ASN A CA 1
ATOM 2389 C C . ASN A 1 302 ? -16.806 -7.685 25.925 1.00 92.75 302 ASN A C 1
ATOM 2391 O O . ASN A 1 302 ? -17.431 -6.652 25.680 1.00 92.75 302 ASN A O 1
ATOM 2395 N N . VAL A 1 303 ? -17.067 -8.848 25.348 1.00 90.69 303 VAL A N 1
ATOM 2396 C CA . VAL A 1 303 ? -18.196 -9.058 24.448 1.00 90.69 303 VAL A CA 1
ATOM 2397 C C . VAL A 1 303 ? -19.164 -10.046 25.067 1.00 90.69 303 VAL A C 1
ATOM 2399 O O . VAL A 1 303 ? -18.758 -10.982 25.750 1.00 90.69 303 VAL A O 1
ATOM 2402 N N . THR A 1 304 ? -20.452 -9.835 24.836 1.00 93.62 304 THR A N 1
ATOM 2403 C CA . THR A 1 304 ? -21.495 -10.779 25.225 1.00 93.62 304 THR A CA 1
ATOM 2404 C C . THR A 1 304 ? -21.820 -11.683 24.046 1.00 93.62 304 THR A C 1
ATOM 2406 O O . THR A 1 304 ? -22.303 -11.201 23.022 1.00 93.62 304 THR A O 1
ATOM 2409 N N . MET A 1 305 ? -21.570 -12.977 24.199 1.00 93.12 305 MET A N 1
ATOM 2410 C CA . MET A 1 305 ? -21.854 -14.001 23.201 1.00 93.12 305 MET A CA 1
ATOM 2411 C C . MET A 1 305 ? -23.204 -14.656 23.466 1.00 93.12 305 MET A C 1
ATOM 2413 O O . MET A 1 305 ? -23.557 -14.919 24.615 1.00 93.12 305 MET A O 1
ATOM 2417 N N . THR A 1 306 ? -23.947 -14.946 22.402 1.00 92.75 306 THR A N 1
ATOM 2418 C CA . THR A 1 306 ? -25.143 -15.797 22.460 1.00 92.75 306 THR A CA 1
ATOM 2419 C C . THR A 1 306 ? -25.206 -16.699 21.236 1.00 92.75 306 THR A C 1
ATOM 2421 O O . THR A 1 306 ? -24.935 -16.239 20.121 1.00 92.75 306 THR A O 1
ATOM 2424 N N . ALA A 1 307 ? -25.618 -17.953 21.435 1.00 90.81 307 ALA A N 1
ATOM 2425 C CA . ALA A 1 307 ? -25.853 -18.919 20.364 1.00 90.81 307 ALA A CA 1
ATOM 2426 C C . ALA A 1 307 ? -27.321 -19.365 20.327 1.00 90.81 307 ALA A C 1
ATOM 2428 O O . ALA A 1 307 ? -27.966 -19.577 21.355 1.00 90.81 307 ALA A O 1
ATOM 2429 N N . THR A 1 308 ? -27.867 -19.516 19.123 1.00 89.12 308 THR A N 1
ATOM 2430 C CA . THR A 1 308 ? -29.240 -19.996 18.890 1.00 89.12 308 THR A CA 1
ATOM 2431 C C . THR A 1 308 ? -29.217 -21.076 17.817 1.00 89.12 308 THR A C 1
ATOM 2433 O O . THR A 1 308 ? -28.600 -20.875 16.771 1.00 89.12 308 THR A O 1
ATOM 2436 N N . VAL A 1 309 ? -29.887 -22.210 18.024 1.00 83.19 309 VAL A N 1
ATOM 2437 C CA . VAL A 1 309 ? -30.053 -23.206 16.948 1.00 83.19 309 VAL A CA 1
ATOM 2438 C C . VAL A 1 309 ? -30.927 -22.664 15.832 1.00 83.19 309 VAL A C 1
ATOM 2440 O O . VAL A 1 309 ? -31.932 -22.001 16.067 1.00 83.19 309 VAL A O 1
ATOM 2443 N N . LEU A 1 310 ? -30.599 -23.016 14.591 1.00 73.62 310 LEU A N 1
ATOM 2444 C CA . LEU A 1 310 ? -31.400 -22.621 13.428 1.00 73.62 310 LEU A CA 1
ATOM 2445 C C . LEU A 1 310 ? -32.807 -23.243 13.406 1.00 73.62 310 LEU A C 1
ATOM 2447 O O . LEU A 1 310 ? -33.704 -22.704 12.756 1.00 73.62 310 LEU A O 1
ATOM 2451 N N . ALA A 1 311 ? -33.010 -24.371 14.094 1.00 65.81 311 ALA A N 1
ATOM 2452 C CA . ALA A 1 311 ? -34.280 -25.094 14.132 1.00 65.81 311 ALA A CA 1
ATOM 2453 C C . ALA A 1 311 ? -35.276 -24.574 15.194 1.00 65.81 311 ALA A C 1
ATOM 2455 O O . ALA A 1 311 ? -36.409 -25.060 15.244 1.00 65.81 311 ALA A O 1
ATOM 2456 N N . GLY A 1 312 ? -34.901 -23.585 16.017 1.00 55.31 312 GLY A N 1
ATOM 2457 C CA . GLY A 1 312 ? -35.709 -23.102 17.142 1.00 55.31 312 GLY A CA 1
ATOM 2458 C C . GLY A 1 312 ? -35.452 -21.638 17.514 1.00 55.31 312 GLY A C 1
ATOM 2459 O O . GLY A 1 312 ? -34.570 -20.987 16.971 1.00 55.31 312 GLY A O 1
ATOM 2460 N N . VAL A 1 313 ? -36.265 -21.101 18.430 1.00 54.78 313 VAL A N 1
ATOM 2461 C CA . VAL A 1 313 ? -36.103 -19.743 19.008 1.00 54.78 313 VAL A CA 1
ATOM 2462 C C . VAL A 1 313 ? -35.334 -19.803 20.339 1.00 54.78 313 VAL A C 1
ATOM 2464 O O . VAL A 1 313 ? -35.107 -18.783 20.984 1.00 54.78 313 VAL A O 1
ATOM 2467 N N . ASP A 1 314 ? -34.941 -21.004 20.763 1.00 62.19 314 ASP A N 1
ATOM 2468 C CA . ASP A 1 314 ? -34.307 -21.215 22.054 1.00 62.19 314 ASP A CA 1
ATOM 2469 C C . ASP A 1 314 ? -32.821 -20.855 21.967 1.00 62.19 314 ASP A C 1
ATOM 2471 O O . ASP A 1 314 ? -32.057 -21.403 21.169 1.00 62.19 314 ASP A O 1
ATOM 2475 N N . VAL A 1 315 ? -32.434 -19.883 22.791 1.00 63.28 315 VAL A N 1
ATOM 2476 C CA . VAL A 1 315 ? -31.036 -19.579 23.090 1.00 63.28 315 VAL A CA 1
ATOM 2477 C C . VAL A 1 315 ? -30.481 -20.786 23.836 1.00 63.28 315 VAL A C 1
ATOM 2479 O O . VAL A 1 315 ? -30.988 -21.114 24.908 1.00 63.28 315 VAL A O 1
ATOM 2482 N N . ILE A 1 316 ? -29.499 -21.459 23.241 1.00 65.00 316 ILE A N 1
ATOM 2483 C CA . ILE A 1 316 ? -28.920 -22.677 23.820 1.00 65.00 316 ILE A CA 1
ATOM 2484 C C . ILE A 1 316 ? -27.798 -22.325 24.787 1.00 65.00 316 ILE A C 1
ATOM 2486 O O . ILE A 1 316 ? -27.787 -22.884 25.872 1.00 65.00 316 ILE A O 1
ATOM 2490 N N . ASP A 1 317 ? -27.009 -21.295 24.463 1.00 66.06 317 ASP A N 1
ATOM 2491 C CA . ASP A 1 317 ? -26.068 -20.670 25.395 1.00 66.06 317 ASP A CA 1
ATOM 2492 C C . ASP A 1 317 ? -26.409 -19.186 25.563 1.00 66.06 317 ASP A C 1
ATOM 2494 O O . ASP A 1 317 ? -26.382 -18.386 24.614 1.00 66.06 317 ASP A O 1
ATOM 2498 N N . GLY A 1 318 ? -26.835 -18.855 26.787 1.00 63.47 318 GLY A N 1
ATOM 2499 C CA . GLY A 1 318 ? -27.261 -17.525 27.222 1.00 63.47 318 GLY A CA 1
ATOM 2500 C C . GLY A 1 318 ? -26.082 -16.628 27.598 1.00 63.47 318 GLY A C 1
ATOM 2501 O O . GLY A 1 318 ? -24.990 -17.129 27.831 1.00 63.47 318 GLY A O 1
ATOM 2502 N N . PRO A 1 319 ? -26.294 -15.300 27.663 1.00 77.19 319 PRO A N 1
ATOM 2503 C CA . PRO A 1 319 ? -25.257 -14.293 27.455 1.00 77.19 319 PRO A CA 1
ATOM 2504 C C . PRO A 1 319 ? -23.999 -14.542 28.289 1.00 77.19 319 PRO A C 1
ATOM 2506 O O . PRO A 1 319 ? -23.964 -14.228 29.481 1.00 77.19 319 PRO A O 1
ATOM 2509 N N . GLU A 1 320 ? -22.958 -15.055 27.638 1.00 87.81 320 GLU A N 1
ATOM 2510 C CA . GLU A 1 320 ? -21.653 -15.267 28.248 1.00 87.81 320 GLU A CA 1
ATOM 2511 C C . GLU A 1 320 ? -20.757 -14.078 27.928 1.00 87.81 320 GLU A C 1
ATOM 2513 O O . GLU A 1 320 ? -20.696 -13.605 26.793 1.00 87.81 320 GLU A O 1
ATOM 2518 N N . THR A 1 321 ? -20.077 -13.549 28.942 1.00 91.19 321 THR A N 1
ATOM 2519 C CA . THR A 1 321 ? -19.128 -12.456 28.735 1.00 91.19 321 THR A CA 1
ATOM 2520 C C . THR A 1 321 ? -17.741 -13.027 28.517 1.00 91.19 321 THR A C 1
ATOM 2522 O O . THR A 1 321 ? -17.176 -13.636 29.422 1.00 91.19 321 THR A O 1
ATOM 2525 N N . ILE A 1 322 ? -17.182 -12.769 27.340 1.00 91.88 322 ILE A N 1
ATOM 2526 C CA . ILE A 1 322 ? -15.843 -13.205 26.957 1.00 91.88 322 ILE A CA 1
ATOM 2527 C C . ILE A 1 322 ? -14.938 -11.991 26.881 1.00 91.88 322 ILE A C 1
ATOM 2529 O O . ILE A 1 322 ? -15.271 -10.989 26.243 1.00 91.88 322 ILE A O 1
ATOM 2533 N N . THR A 1 323 ? -13.774 -12.095 27.513 1.00 94.06 323 THR A N 1
ATOM 2534 C CA . THR A 1 323 ? -12.705 -11.114 27.357 1.00 94.06 323 THR A CA 1
ATOM 2535 C C . THR A 1 323 ? -11.867 -11.483 26.137 1.00 94.06 323 THR A C 1
ATOM 2537 O O . THR A 1 323 ? -11.252 -12.549 26.082 1.00 94.06 323 THR A O 1
ATOM 2540 N N . LEU A 1 324 ? -11.852 -10.596 25.149 1.00 88.25 324 LEU A N 1
ATOM 2541 C CA . LEU A 1 324 ? -11.023 -10.707 23.957 1.00 88.25 324 LEU A CA 1
ATOM 2542 C C . LEU A 1 324 ? -9.797 -9.820 24.128 1.00 88.25 324 LEU A C 1
ATOM 2544 O O . LEU A 1 324 ? -9.966 -8.628 24.365 1.00 88.25 324 LEU A O 1
ATOM 2548 N N . THR A 1 325 ? -8.592 -10.378 23.997 1.00 83.19 325 THR A N 1
ATOM 2549 C CA . THR A 1 325 ? -7.331 -9.623 24.052 1.00 83.19 325 THR A CA 1
ATOM 2550 C C . THR A 1 325 ? -6.812 -9.364 22.639 1.00 83.19 325 THR A C 1
ATOM 2552 O O . THR A 1 325 ? -6.820 -10.258 21.795 1.00 83.19 325 THR A O 1
ATOM 2555 N N . ALA A 1 326 ? -6.347 -8.143 22.384 1.00 75.31 326 ALA A N 1
ATOM 2556 C CA . ALA A 1 326 ? -5.675 -7.767 21.145 1.00 75.31 326 ALA A CA 1
ATOM 2557 C C . ALA A 1 326 ? -4.527 -8.735 20.814 1.00 75.31 326 ALA A C 1
ATOM 2559 O O . ALA A 1 326 ? -3.749 -9.086 21.699 1.00 75.31 326 ALA A O 1
ATOM 2560 N N . ASP A 1 327 ? -4.424 -9.131 19.544 1.00 69.44 327 ASP A N 1
ATOM 2561 C CA . ASP A 1 327 ? -3.391 -10.027 19.003 1.00 69.44 327 ASP A CA 1
ATOM 2562 C C . ASP A 1 327 ? -3.373 -11.452 19.600 1.00 69.44 327 ASP A C 1
ATOM 2564 O O . ASP A 1 327 ? -2.497 -12.257 19.275 1.00 69.44 327 ASP A O 1
ATOM 2568 N N . GLU A 1 328 ? -4.358 -11.804 20.430 1.00 80.25 328 GLU A N 1
ATOM 2569 C CA . GLU A 1 328 ? -4.557 -13.154 20.958 1.00 80.25 328 GLU A CA 1
ATOM 2570 C C . GLU A 1 328 ? -5.790 -13.810 20.330 1.00 80.25 328 GLU A C 1
ATOM 2572 O O . GLU A 1 328 ? -6.659 -13.148 19.765 1.00 80.25 328 GLU A O 1
ATOM 2577 N N . THR A 1 329 ? -5.865 -15.140 20.413 1.00 83.56 329 THR A N 1
ATOM 2578 C CA . THR A 1 329 ? -7.052 -15.900 20.004 1.00 83.56 329 THR A CA 1
ATOM 2579 C C . THR A 1 329 ? -7.699 -16.550 21.217 1.00 83.56 329 THR A C 1
ATOM 2581 O O . THR A 1 329 ? -7.102 -17.424 21.846 1.00 83.56 329 THR A O 1
ATOM 2584 N N . THR A 1 330 ? -8.935 -16.156 21.509 1.00 92.81 330 THR A N 1
ATOM 2585 C CA . THR A 1 330 ? -9.779 -16.776 22.536 1.00 92.81 330 THR A CA 1
ATOM 2586 C C . THR A 1 330 ? -10.694 -17.810 21.884 1.00 92.81 330 THR A C 1
ATOM 2588 O O . THR A 1 330 ? -11.175 -17.599 20.773 1.00 92.81 330 THR A O 1
ATOM 2591 N N . THR A 1 331 ? -10.935 -18.939 22.555 1.00 94.94 331 THR A N 1
ATOM 2592 C CA . THR A 1 331 ? -11.906 -19.948 22.100 1.00 94.94 331 THR A CA 1
ATOM 2593 C C . THR A 1 331 ? -13.155 -19.896 22.966 1.00 94.94 331 THR A C 1
ATOM 2595 O O . THR A 1 331 ? -13.046 -19.911 24.190 1.00 94.94 331 THR A O 1
ATOM 2598 N N . TRP A 1 332 ? -14.316 -19.861 22.322 1.00 94.31 332 TRP A N 1
ATOM 2599 C CA . TRP A 1 332 ? -15.621 -20.053 22.940 1.00 94.31 332 TRP A CA 1
ATOM 2600 C C . TRP A 1 332 ? -16.236 -21.350 22.425 1.00 94.31 332 TRP A C 1
ATOM 2602 O O . TRP A 1 332 ? -16.243 -21.583 21.213 1.00 94.31 332 TRP A O 1
ATOM 2612 N N . VAL A 1 333 ? -16.717 -22.190 23.337 1.00 93.62 333 VAL A N 1
ATOM 2613 C CA . VAL A 1 333 ? -17.345 -23.473 23.011 1.00 93.62 333 VAL A CA 1
ATOM 2614 C C . VAL A 1 333 ? -18.845 -23.328 23.224 1.00 93.62 333 VAL A C 1
ATOM 2616 O O . VAL A 1 333 ? -19.266 -22.857 24.272 1.00 93.62 333 VAL A O 1
ATOM 2619 N N . VAL A 1 334 ? -19.617 -23.705 22.209 1.00 89.25 334 VAL A N 1
ATOM 2620 C CA . VAL A 1 334 ? -21.075 -23.797 22.239 1.00 89.25 334 VAL A CA 1
ATOM 2621 C C . VAL A 1 334 ? -21.424 -25.267 22.438 1.00 89.25 334 VAL A C 1
ATOM 2623 O O . VAL A 1 334 ? -21.277 -26.064 21.505 1.00 89.25 334 VAL A O 1
ATOM 2626 N N . ASP A 1 335 ? -21.834 -25.631 23.647 1.00 88.19 335 ASP A N 1
ATOM 2627 C CA . ASP A 1 335 ? -22.139 -27.008 24.058 1.00 88.19 335 ASP A CA 1
ATOM 2628 C C . ASP A 1 335 ? -23.523 -27.161 24.715 1.00 88.19 335 ASP A C 1
ATOM 2630 O O . ASP A 1 335 ? -24.005 -28.292 24.851 1.00 88.19 335 ASP A O 1
ATOM 2634 N N . GLY A 1 336 ? -24.216 -26.052 24.997 1.00 76.38 336 GLY A N 1
ATOM 2635 C CA . GLY A 1 336 ? -25.580 -26.039 25.516 1.00 76.38 336 GLY A CA 1
ATOM 2636 C C . GLY A 1 336 ? -25.726 -26.322 27.009 1.00 76.38 336 GLY A C 1
ATOM 2637 O O . GLY A 1 336 ? -26.809 -26.772 27.408 1.00 76.38 336 GLY A O 1
ATOM 2638 N N . GLU A 1 337 ? -24.675 -26.107 27.813 1.00 66.81 337 GLU A N 1
ATOM 2639 C CA . GLU A 1 337 ? -24.672 -26.299 29.278 1.00 66.81 337 GLU A CA 1
ATOM 2640 C C . GLU A 1 337 ? -24.596 -25.013 30.122 1.00 66.81 337 GLU A C 1
ATOM 2642 O O . GLU A 1 337 ? -23.814 -24.085 29.820 1.00 66.81 337 GLU A O 1
#

Secondary structure (DSSP, 8-state):
-----SSSSSSSSS----------TT---PPPPPSS-SEEEEE-S-S-EEEEETTEEEEEE-SSEEEEEE----TT--EEEEEEEEHHHHTT-TTS--GGG-SEEEEEE--S--STTT-EEEEE-SS----EEEEEEEE--SS-S-EEEEEESSTTS-EEEEE-TT---EEEEEESEEEEEEEEEEEE-TT-TT-EEEEEEE-EEEETTEEEEEEEEESGGGSEEEEEPPPTTS----S-EEEEEEEEE-SSS-EEEEETTEEGGGTSB-SSS--TTTTEE-TTEEEEEEEEE-STT-SEEEEEEEEEETT-S-EEEEEEEEEEETT-EEEEEE---

Radius of gyration: 29.2 Å; chains: 1; bounding box: 64×62×112 Å

Sequence (337 aa):
MKRLLFYLTFVSLILATSCEIIKDPGVFEPDQPDTQGNLLIINNSNEQLVLYKDQVVIKKIPASATDFLVNIPNESEATIQLDLFKWIDVHDDVSNPDPTLAFKRWLVPLSNSTDIEDRATWHVEGLDPDVNVATLSLSYYGGTQDNVDVYLNSFEGAKISTMKPGDQYKKVGIDYGNYTLNYLYWTSDQNDATAFEEVGRITTQDINGTPKPIWLVLNEGRKDITMVIPHLNDAQNTGTKYAGLTVQNDLAEPVRIQVNGTEIENVCYLETGSTQNLSTIAEYSSYTYYIPINEEEATQINVTMTATVLAGVDVIDGPETITLTADETTTWVVDGE

pLDDT: mean 80.96, std 16.05, range [33.81, 97.81]

Foldseek 3Di:
DDDDDDPPDPPPPVPPDPPPVPPPLPDQDWDAADPFAQEWEAAPQLFFKFKDWPLDTQTTDHSGDHTRGGHDADPPLAFTKMFIAGCVQPSVPSSHGDPVRTQAIEGDSTDNDRDPLRHEYEYHHNPDNARYWAKEFEDEAADDQKKKFKAKADPPHDGQDIGGHHRGRHIYTGGADKTFIKIWIWHADPVDPPPTGTPDIDQFADDLNDTDTHMDGDDPVPRYYYDYDDDPPPLSQRPFFWFKEKEFEQDQFKKFKDKQNHGVLVFFDDPDDDSPPVRIDGHRGMDITIGTDRDRNDQKDWIWMWIDGPVDPDTLDGTDIDITGGPYYDYDYRDSD